Protein AF-0000000075212535 (afdb_homodimer)

Organism: Peptococcus niger (NCBI:txid2741)

Radius of gyration: 30.61 Å; Cα contacts (8 Å, |Δi|>4): 383; chains: 2; bounding box: 59×93×62 Å

Sequence (300 aa):
MQCPKCGKNSRVLDTRTAEKGNAIRRRRICTACGQRFTTFEKIEDMPLVVVKKSGRKELFDRSKVMKGLVKACEKRPISLDRLEALSLEIEKDLKNEGREVDSAQIGQAIMNRLIELDQVAYVRFASVYKDFNDVETFIREIENLPNRHAMQCPKCGKNSRVLDTRTAEKGNAIRRRRICTACGQRFTTFEKIEDMPLVVVKKSGRKELFDRSKVMKGLVKACEKRPISLDRLEALSLEIEKDLKNEGREVDSAQIGQAIMNRLIELDQVAYVRFASVYKDFNDVETFIREIENLPNRHA

pLDDT: mean 88.49, std 11.3, range [38.5, 97.69]

Foldseek 3Di:
DADPVPRADKDFDDWDQPVVRQKIKTWIAGPPPRDIDIDIDGPPPQWAWEQEPVRDIDTDDLVVVLVLLCVLCPPHPDDSVNSVVLSVVLVVVSVVVHRYDYPLVSLVSSLVVCLVVPVSSSLSSCCVNPDPPDPVVSVVVLVPRPPSVD/DADPVPRADKDFDDWDQPPVRQKIKTWIAGPPPRDIDIDIDGPPPQWAWEQEPVRDIDTDDLVVVLVLLCVLQVPHPDDSVNSVVLSVVLVVVSVVVHRYDYPLVSLVSSLVVCLVVPVSSSLSSCCVNPDPPDPVVSVVVLVPRPPSVD

Solvent-accessible surface area (backbone atoms only — not comparable to full-atom values): 17153 Å² total; per-residue (Å²): 99,63,28,90,84,80,61,44,59,40,46,82,75,43,82,40,72,33,91,85,64,61,26,39,33,31,38,30,33,21,76,80,79,60,52,74,48,76,48,72,50,51,66,77,73,70,73,40,34,29,34,39,94,88,64,53,74,42,71,64,55,66,67,60,51,41,51,53,51,52,62,29,39,51,94,45,102,65,54,68,65,59,50,50,53,49,46,52,50,51,50,52,55,52,52,72,73,37,56,66,43,46,51,66,54,52,54,48,52,52,42,60,53,27,53,75,72,36,56,49,30,22,51,51,40,44,51,55,74,43,91,51,86,43,63,63,49,52,46,53,55,53,72,66,41,79,71,69,86,106,99,63,29,89,84,82,60,44,59,38,45,82,77,44,82,41,72,33,92,86,65,60,27,40,32,32,39,30,33,20,75,79,80,61,52,74,48,76,49,72,51,51,66,78,73,70,74,41,34,28,32,38,95,86,63,52,73,43,71,65,54,67,67,60,52,42,50,53,51,52,63,28,41,51,95,43,103,62,55,69,65,57,51,51,52,49,47,51,51,50,51,53,54,51,51,72,72,37,56,66,42,47,51,66,54,52,54,48,53,51,42,61,53,27,51,74,73,37,56,50,30,22,51,52,41,44,51,55,74,43,92,51,87,44,62,63,48,53,47,53,56,53,72,66,41,79,70,70,85,104

Structure (mmCIF, N/CA/C/O backbone):
data_AF-0000000075212535-model_v1
#
loop_
_entity.id
_entity.type
_entity.pdbx_description
1 polymer 'Transcriptional repressor NrdR'
#
loop_
_atom_site.group_PDB
_atom_site.id
_atom_site.type_symbol
_atom_site.label_atom_id
_atom_site.label_alt_id
_atom_site.label_comp_id
_atom_site.label_asym_id
_atom_site.label_entity_id
_atom_site.label_seq_id
_atom_site.pdbx_PDB_ins_code
_atom_site.Cartn_x
_atom_site.Cartn_y
_atom_site.Cartn_z
_atom_site.occupancy
_atom_site.B_iso_or_equiv
_atom_site.auth_seq_id
_atom_site.auth_comp_id
_atom_site.auth_asym_id
_atom_site.auth_atom_id
_atom_site.pdbx_PDB_model_num
ATOM 1 N N . MET A 1 1 ? -22.031 39.031 23.109 1 81.06 1 MET A N 1
ATOM 2 C CA . MET A 1 1 ? -23.047 38.469 22.219 1 81.06 1 MET A CA 1
ATOM 3 C C . MET A 1 1 ? -24.422 39.062 22.531 1 81.06 1 MET A C 1
ATOM 5 O O . MET A 1 1 ? -24.719 39.375 23.688 1 81.06 1 MET A O 1
ATOM 9 N N . GLN A 1 2 ? -25.109 39.188 21.438 1 88.94 2 GLN A N 1
ATOM 10 C CA . GLN A 1 2 ? -26.406 39.812 21.625 1 88.94 2 GLN A CA 1
ATOM 11 C C . GLN A 1 2 ? -27.469 38.781 22 1 88.94 2 GLN A C 1
ATOM 13 O O . GLN A 1 2 ? -27.438 37.656 21.516 1 88.94 2 GLN A O 1
ATOM 18 N N . CYS A 1 3 ? -28.328 39.25 22.891 1 89.44 3 CYS A N 1
ATOM 19 C CA . CYS A 1 3 ? -29.453 38.438 23.328 1 89.44 3 CYS A CA 1
ATOM 20 C C . CYS A 1 3 ? -30.391 38.156 22.156 1 89.44 3 CYS A C 1
ATOM 22 O O . CYS A 1 3 ? -30.844 39.062 21.469 1 89.44 3 CYS A O 1
ATOM 24 N N . PRO A 1 4 ? -30.719 36.875 21.906 1 88.56 4 PRO A N 1
ATOM 25 C CA . PRO A 1 4 ? -31.625 36.562 20.797 1 88.56 4 PRO A CA 1
ATOM 26 C C . PRO A 1 4 ? -33.031 37.094 21.031 1 88.56 4 PRO A C 1
ATOM 28 O O . PRO A 1 4 ? -33.812 37.25 20.078 1 88.56 4 PRO A O 1
ATOM 31 N N . LYS A 1 5 ? -33.312 37.344 22.234 1 89.38 5 LYS A N 1
ATOM 32 C CA . LYS A 1 5 ? -34.688 37.75 22.562 1 89.38 5 LYS A CA 1
ATOM 33 C C . LYS A 1 5 ? -34.844 39.25 22.375 1 89.38 5 LYS A C 1
ATOM 35 O O . LYS A 1 5 ? -35.812 39.719 21.75 1 89.38 5 LYS A O 1
ATOM 40 N N . CYS A 1 6 ? -33.938 40.094 22.953 1 92.06 6 CYS A N 1
ATOM 41 C CA . CYS A 1 6 ? -34.188 41.531 22.953 1 92.06 6 CYS A CA 1
ATOM 42 C C . CYS A 1 6 ? -33.062 42.281 22.234 1 92.06 6 CYS A C 1
ATOM 44 O O . CYS A 1 6 ? -33.125 43.5 22.094 1 92.06 6 CYS A O 1
ATOM 46 N N . GLY A 1 7 ? -31.969 41.594 21.891 1 91.44 7 GLY A N 1
ATOM 47 C CA . GLY A 1 7 ? -30.906 42.156 21.078 1 91.44 7 GLY A CA 1
ATOM 48 C C . GLY A 1 7 ? -29.891 42.938 21.891 1 91.44 7 GLY A C 1
ATOM 49 O O . GLY A 1 7 ? -28.969 43.531 21.344 1 91.44 7 GLY A O 1
ATOM 50 N N . LYS A 1 8 ? -30.047 43 23.172 1 91.38 8 LYS A N 1
ATOM 51 C CA . LYS A 1 8 ? -29.125 43.719 24.031 1 91.38 8 LYS A CA 1
ATOM 52 C C . LYS A 1 8 ? -27.922 42.844 24.422 1 91.38 8 LYS A C 1
ATOM 54 O O . LYS A 1 8 ? -27.844 41.688 24 1 91.38 8 LYS A O 1
ATOM 59 N N . ASN A 1 9 ? -27.016 43.375 25.219 1 92.38 9 ASN A N 1
ATOM 60 C CA . ASN A 1 9 ? -25.766 42.719 25.531 1 92.38 9 ASN A CA 1
ATOM 61 C C . ASN A 1 9 ? -25.969 41.594 26.547 1 92.38 9 ASN A C 1
ATOM 63 O O . ASN A 1 9 ? -26.891 41.625 27.359 1 92.38 9 ASN A O 1
ATOM 67 N N . SER A 1 10 ? -25.156 40.5 26.438 1 92.94 10 SER A N 1
ATOM 68 C CA . SER A 1 10 ? -25.172 39.375 27.375 1 92.94 10 SER A CA 1
ATOM 69 C C . SER A 1 10 ? -23.828 39.219 28.062 1 92.94 10 SER A C 1
ATOM 71 O O . SER A 1 10 ? -22.812 39.781 27.625 1 92.94 10 SER A O 1
ATOM 73 N N . ARG A 1 11 ? -23.844 38.625 29.297 1 93.38 11 ARG A N 1
ATOM 74 C CA . ARG A 1 11 ? -22.609 38.25 29.984 1 93.38 11 ARG A CA 1
ATOM 75 C C . ARG A 1 11 ? -22.484 36.75 30.172 1 93.38 11 ARG A C 1
ATOM 77 O O . ARG A 1 11 ? -23.5 36.031 30.203 1 93.38 11 ARG A O 1
ATOM 84 N N . VAL A 1 12 ? -21.234 36.156 30.281 1 92.81 12 VAL A N 1
ATOM 85 C CA . VAL A 1 12 ? -20.969 34.75 30.422 1 92.81 12 VAL A CA 1
ATOM 86 C C . VAL A 1 12 ? -21.188 34.312 31.859 1 92.81 12 VAL A C 1
ATOM 88 O O . VAL A 1 12 ? -20.672 34.938 32.781 1 92.81 12 VAL A O 1
ATOM 91 N N . LEU A 1 13 ? -22.047 33.25 32.031 1 91.06 13 LEU A N 1
ATOM 92 C CA . LEU A 1 13 ? -22.297 32.688 33.344 1 91.06 13 LEU A CA 1
ATOM 93 C C . LEU A 1 13 ? -21.344 31.531 33.625 1 91.06 13 LEU A C 1
ATOM 95 O O . LEU A 1 13 ? -20.859 31.375 34.75 1 91.06 13 LEU A O 1
ATOM 99 N N . ASP A 1 14 ? -21.172 30.656 32.625 1 86.75 14 ASP A N 1
ATOM 100 C CA . ASP A 1 14 ? -20.391 29.438 32.75 1 86.75 14 ASP A CA 1
ATOM 101 C C . ASP A 1 14 ? -19.719 29.078 31.438 1 86.75 14 ASP A C 1
ATOM 103 O O . ASP A 1 14 ? -20.297 29.281 30.359 1 86.75 14 ASP A O 1
ATOM 107 N N . THR A 1 15 ? -18.469 28.734 31.531 1 85.12 15 THR A N 1
ATOM 108 C CA . THR A 1 15 ? -17.734 28.219 30.375 1 85.12 15 THR A CA 1
ATOM 109 C C . THR A 1 15 ? -17.359 26.75 30.594 1 85.12 15 THR A C 1
ATOM 111 O O . THR A 1 15 ? -16.781 26.391 31.609 1 85.12 15 THR A O 1
ATOM 114 N N . ARG A 1 16 ? -17.922 25.938 29.562 1 77.81 16 ARG A N 1
ATOM 115 C CA . ARG A 1 16 ? -17.5 24.531 29.578 1 77.81 16 ARG A CA 1
ATOM 116 C C . ARG A 1 16 ? -17 24.094 28.219 1 77.81 16 ARG A C 1
ATOM 118 O O . ARG A 1 16 ? -17.453 24.594 27.188 1 77.81 16 ARG A O 1
ATOM 125 N N . THR A 1 17 ? -16 23.312 28.312 1 72 17 THR A N 1
ATOM 126 C CA . THR A 1 17 ? -15.523 22.703 27.062 1 72 17 THR A CA 1
ATOM 127 C C . THR A 1 17 ? -16.484 21.625 26.594 1 72 17 THR A C 1
ATOM 129 O O . THR A 1 17 ? -16.906 20.766 27.375 1 72 17 THR A O 1
ATOM 132 N N . ALA A 1 18 ? -17.078 21.891 25.562 1 62.84 18 ALA A N 1
ATOM 133 C CA . ALA A 1 18 ? -18.031 20.906 25.062 1 62.84 18 ALA A CA 1
ATOM 134 C C . ALA A 1 18 ? -17.344 19.562 24.797 1 62.84 18 ALA A C 1
ATOM 136 O O . ALA A 1 18 ? -16.125 19.516 24.672 1 62.84 18 ALA A O 1
ATOM 137 N N . GLU A 1 19 ? -18.156 18.406 24.734 1 55.84 19 GLU A N 1
ATOM 138 C CA . GLU A 1 19 ? -17.719 17.016 24.719 1 55.84 19 GLU A CA 1
ATOM 139 C C . GLU A 1 19 ? -16.422 16.859 23.922 1 55.84 19 GLU A C 1
ATOM 141 O O . GLU A 1 19 ? -15.547 16.078 24.312 1 55.84 19 GLU A O 1
ATOM 146 N N . LYS A 1 20 ? -16.359 17.062 22.75 1 56.06 20 LYS A N 1
ATOM 147 C CA . LYS A 1 20 ? -15.211 16.531 22.047 1 56.06 20 LYS A CA 1
ATOM 148 C C . LYS A 1 20 ? -14.078 17.547 21.984 1 56.06 20 LYS A C 1
ATOM 150 O O . LYS A 1 20 ? -13.172 17.438 21.156 1 56.06 20 LYS A O 1
ATOM 155 N N . GLY A 1 21 ? -14.195 18.422 22.719 1 57.78 21 GLY A N 1
ATOM 156 C CA . GLY A 1 21 ? -13.078 19.328 22.969 1 57.78 21 GLY A CA 1
ATOM 157 C C . GLY A 1 21 ? -12.969 20.422 21.938 1 57.78 21 GLY A C 1
ATOM 158 O O . GLY A 1 21 ? -12.125 21.328 22.047 1 57.78 21 GLY A O 1
ATOM 159 N N . ASN A 1 22 ? -13.695 20.375 20.984 1 60.88 22 ASN A N 1
ATOM 160 C CA . ASN A 1 22 ? -13.438 21.359 19.938 1 60.88 22 ASN A CA 1
ATOM 161 C C . ASN A 1 22 ? -14.438 22.516 20 1 60.88 22 ASN A C 1
ATOM 163 O O . ASN A 1 22 ? -14.516 23.328 19.078 1 60.88 22 ASN A O 1
ATOM 167 N N . ALA A 1 23 ? -15.211 22.406 21 1 68.25 23 ALA A N 1
ATOM 168 C CA . ALA A 1 23 ? -16.156 23.516 21.094 1 68.25 23 ALA A CA 1
ATOM 169 C C . ALA A 1 23 ? -16.297 23.984 22.531 1 68.25 23 ALA A C 1
ATOM 171 O O . ALA A 1 23 ? -16.141 23.203 23.469 1 68.25 23 ALA A O 1
ATOM 172 N N . ILE A 1 24 ? -16.203 25.219 22.672 1 76.75 24 ILE A N 1
ATOM 173 C CA . ILE A 1 24 ? -16.438 25.844 23.984 1 76.75 24 ILE A CA 1
ATOM 174 C C . ILE A 1 24 ? -17.906 26.25 24.094 1 76.75 24 ILE A C 1
ATOM 176 O O . ILE A 1 24 ? -18.438 26.969 23.234 1 76.75 24 ILE A O 1
ATOM 180 N N . ARG A 1 25 ? -18.562 25.578 25.031 1 77.69 25 ARG A N 1
ATOM 181 C CA . ARG A 1 25 ? -19.938 25.938 25.344 1 77.69 25 ARG A CA 1
ATOM 182 C C . ARG A 1 25 ? -19.984 27.031 26.406 1 77.69 25 ARG A C 1
ATOM 184 O O . ARG A 1 25 ? -19.328 26.938 27.438 1 77.69 25 ARG A O 1
ATOM 191 N N . ARG A 1 26 ? -20.625 28.125 26.109 1 82.56 26 ARG A N 1
ATOM 192 C CA . ARG A 1 26 ? -20.797 29.188 27.094 1 82.56 26 ARG A CA 1
ATOM 193 C C . ARG A 1 26 ? -22.266 29.422 27.406 1 82.56 26 ARG A C 1
ATOM 195 O O . ARG A 1 26 ? -23.078 29.578 26.5 1 82.56 26 ARG A O 1
ATOM 202 N N . ARG A 1 27 ? -22.641 29.266 28.672 1 87.31 27 ARG A N 1
ATOM 203 C CA . ARG A 1 27 ? -23.953 29.703 29.109 1 87.31 27 ARG A CA 1
ATOM 204 C C . ARG A 1 27 ? -23.969 31.203 29.391 1 87.31 27 ARG A C 1
ATOM 206 O O . ARG A 1 27 ? -23.078 31.734 30.031 1 87.31 27 ARG A O 1
ATOM 213 N N . ARG A 1 28 ? -24.859 31.859 28.734 1 91.62 28 ARG A N 1
ATOM 214 C CA . ARG A 1 28 ? -24.922 33.312 28.828 1 91.62 28 ARG A CA 1
ATOM 215 C C . ARG A 1 28 ? -26.25 33.75 29.438 1 91.62 28 ARG A C 1
ATOM 217 O O . ARG A 1 28 ? -27.219 33 29.438 1 91.62 28 ARG A O 1
ATOM 224 N N . ILE A 1 29 ? -26.188 35.031 30.094 1 93.44 29 ILE A N 1
ATOM 225 C CA . ILE A 1 29 ? -27.391 35.688 30.594 1 93.44 29 ILE A CA 1
ATOM 226 C C . ILE A 1 29 ? -27.453 37.125 30.094 1 93.44 29 ILE A C 1
ATOM 228 O O . ILE A 1 29 ? -26.438 37.844 30.109 1 93.44 29 ILE A O 1
ATOM 232 N N . CYS A 1 30 ? -28.625 37.469 29.547 1 92.88 30 CYS A N 1
ATOM 233 C CA . CYS A 1 30 ? -28.828 38.844 29.109 1 92.88 30 CYS A CA 1
ATOM 234 C C . CYS A 1 30 ? -28.875 39.781 30.297 1 92.88 30 CYS A C 1
ATOM 236 O O . CYS A 1 30 ? -29.594 39.531 31.281 1 92.88 30 CYS A O 1
ATOM 238 N N . THR A 1 31 ? -28.203 40.812 30.188 1 92.38 31 THR A N 1
ATOM 239 C CA . THR A 1 31 ? -28.156 41.781 31.281 1 92.38 31 THR A CA 1
ATOM 240 C C . THR A 1 31 ? -29.422 42.625 31.312 1 92.38 31 THR A C 1
ATOM 242 O O . THR A 1 31 ? -29.734 43.25 32.344 1 92.38 31 THR A O 1
ATOM 245 N N . ALA A 1 32 ? -30.156 42.625 30.188 1 91.75 32 ALA A N 1
ATOM 246 C CA . ALA A 1 32 ? -31.344 43.469 30.094 1 91.75 32 ALA A CA 1
ATOM 247 C C . ALA A 1 32 ? -32.594 42.688 30.453 1 91.75 32 ALA A C 1
ATOM 249 O O . ALA A 1 32 ? -33.406 43.125 31.281 1 91.75 32 ALA A O 1
ATOM 250 N N . CYS A 1 33 ? -32.812 41.5 29.875 1 92.88 33 CYS A N 1
ATOM 251 C CA . CYS A 1 33 ? -34.094 40.812 30.031 1 92.88 33 CYS A CA 1
ATOM 252 C C . CYS A 1 33 ? -33.906 39.562 30.875 1 92.88 33 CYS A C 1
ATOM 254 O O . CYS A 1 33 ? -34.906 38.906 31.188 1 92.88 33 CYS A O 1
ATOM 256 N N . GLY A 1 34 ? -32.719 39.188 31.234 1 92.69 34 GLY A N 1
ATOM 257 C CA . GLY A 1 34 ? -32.469 38.031 32.125 1 92.69 34 GLY A CA 1
ATOM 258 C C . GLY A 1 34 ? -32.562 36.719 31.391 1 92.69 34 GLY A C 1
ATOM 259 O O . GLY A 1 34 ? -32.5 35.656 32.031 1 92.69 34 GLY A O 1
ATOM 260 N N . GLN A 1 35 ? -32.812 36.75 30.109 1 92.06 35 GLN A N 1
ATOM 261 C CA . GLN A 1 35 ? -32.875 35.5 29.344 1 92.06 35 GLN A CA 1
ATOM 262 C C . GLN A 1 35 ? -31.562 34.75 29.375 1 92.06 35 GLN A C 1
ATOM 264 O O . GLN A 1 35 ? -30.5 35.375 29.172 1 92.06 35 GLN A O 1
ATOM 269 N N . ARG A 1 36 ? -31.672 33.344 29.656 1 92.38 36 ARG A N 1
ATOM 270 C CA . ARG A 1 36 ? -30.484 32.5 29.609 1 92.38 36 ARG A CA 1
ATOM 271 C C . ARG A 1 36 ? -30.406 31.75 28.281 1 92.38 36 ARG A C 1
ATOM 273 O O . ARG A 1 36 ? -31.438 31.328 27.734 1 92.38 36 ARG A O 1
ATOM 280 N N . PHE A 1 37 ? -29.266 31.812 27.609 1 89.69 37 PHE A N 1
ATOM 281 C CA . PHE A 1 37 ? -29.047 31.078 26.375 1 89.69 37 PHE A CA 1
ATOM 282 C C . PHE A 1 37 ? -27.625 30.531 26.297 1 89.69 37 PHE A C 1
ATOM 284 O O . PHE A 1 37 ? -26.766 30.922 27.094 1 89.69 37 PHE A O 1
ATOM 291 N N . THR A 1 38 ? -27.453 29.469 25.406 1 84.81 38 THR A N 1
ATOM 292 C CA . THR A 1 38 ? -26.156 28.812 25.266 1 84.81 38 THR A CA 1
ATOM 293 C C . THR A 1 38 ? -25.547 29.141 23.906 1 84.81 38 THR A C 1
ATOM 295 O O . THR A 1 38 ? -26.25 29.219 22.906 1 84.81 38 THR A O 1
ATOM 298 N N . THR A 1 39 ? -24.375 29.688 23.875 1 81.69 39 THR A N 1
ATOM 299 C CA . THR A 1 39 ? -23.625 29.859 22.641 1 81.69 39 THR A CA 1
ATOM 300 C C . THR A 1 39 ? -22.516 28.812 22.547 1 81.69 39 THR A C 1
ATOM 302 O O . THR A 1 39 ? -22.062 28.281 23.562 1 81.69 39 THR A O 1
ATOM 305 N N . PHE A 1 40 ? -22.203 28.375 21.328 1 76.56 40 PHE A N 1
ATOM 306 C CA . PHE A 1 40 ? -21.094 27.469 21.062 1 76.56 40 PHE A CA 1
ATOM 307 C C . PHE A 1 40 ? -20.016 28.156 20.25 1 76.56 40 PHE A C 1
ATOM 309 O O . PHE A 1 40 ? -20.297 28.844 19.281 1 76.56 40 PHE A O 1
ATOM 316 N N . GLU A 1 41 ? -18.953 28.391 20.844 1 69.94 41 GLU A N 1
ATOM 317 C CA . GLU A 1 41 ? -17.781 28.797 20.094 1 69.94 41 GLU A CA 1
ATOM 318 C C . GLU A 1 41 ? -17.031 27.594 19.547 1 69.94 41 GLU A C 1
ATOM 320 O O . GLU A 1 41 ? -16.562 26.734 20.312 1 69.94 41 GLU A O 1
ATOM 325 N N . LYS A 1 42 ? -17.312 27.391 18.297 1 62 42 LYS A N 1
ATOM 326 C CA . LYS A 1 42 ? -16.578 26.297 17.641 1 62 42 LYS A CA 1
ATOM 327 C C . LYS A 1 42 ? -15.453 26.828 16.766 1 62 42 LYS A C 1
ATOM 329 O O . LYS A 1 42 ? -15.531 27.953 16.266 1 62 42 LYS A O 1
ATOM 334 N N . ILE A 1 43 ? -14.398 26.453 17.031 1 55.28 43 ILE A N 1
ATOM 335 C CA . ILE A 1 43 ? -13.336 26.797 16.094 1 55.28 43 ILE A CA 1
ATOM 336 C C . ILE A 1 43 ? -13.789 26.5 14.664 1 55.28 43 ILE A C 1
ATOM 338 O O . ILE A 1 43 ? -14.297 25.422 14.375 1 55.28 43 ILE A O 1
ATOM 342 N N . GLU A 1 44 ? -14.336 27.625 14.062 1 55.47 44 GLU A N 1
ATOM 343 C CA . GLU A 1 44 ? -14.625 27.438 12.648 1 55.47 44 GLU A CA 1
ATOM 344 C C . GLU A 1 44 ? -13.609 26.5 12.008 1 55.47 44 GLU A C 1
ATOM 346 O O . GLU A 1 44 ? -12.414 26.781 11.992 1 55.47 44 GLU A O 1
ATOM 351 N N . ASP A 1 45 ? -13.766 25.328 12.258 1 61.97 45 ASP A N 1
ATOM 352 C CA . ASP A 1 45 ? -12.859 24.438 11.539 1 61.97 45 ASP A CA 1
ATOM 353 C C . ASP A 1 45 ? -13.102 24.516 10.031 1 61.97 45 ASP A C 1
ATOM 355 O O . ASP A 1 45 ? -14.07 23.953 9.523 1 61.97 45 ASP A O 1
ATOM 359 N N . MET A 1 46 ? -12.766 25.781 9.453 1 70.19 46 MET A N 1
ATOM 360 C CA . MET A 1 46 ? -12.914 25.859 8 1 70.19 46 MET A CA 1
ATOM 361 C C . MET A 1 46 ? -12.266 24.656 7.332 1 70.19 46 MET A C 1
ATOM 363 O O . MET A 1 46 ? -11.172 24.234 7.715 1 70.19 46 MET A O 1
ATOM 367 N N . PRO A 1 47 ? -13.008 24.188 6.402 1 83.94 47 PRO A N 1
ATOM 368 C CA . PRO A 1 47 ? -12.469 23 5.73 1 83.94 47 PRO A CA 1
ATOM 369 C C . PRO A 1 47 ? -11.219 23.312 4.898 1 83.94 47 PRO A C 1
ATOM 371 O O . PRO A 1 47 ? -11.094 24.406 4.355 1 83.94 47 PRO A O 1
ATOM 374 N N . LEU A 1 48 ? -10.266 22.656 4.977 1 92.12 48 LEU A N 1
ATOM 375 C CA . LEU A 1 48 ? -9.055 22.734 4.16 1 92.12 48 LEU A CA 1
ATOM 376 C C . LEU A 1 48 ? -9.312 22.203 2.756 1 92.12 48 LEU A C 1
ATOM 378 O O . LEU A 1 48 ? -9.906 21.141 2.588 1 92.12 48 LEU A O 1
ATOM 382 N N . VAL A 1 49 ? -8.992 23.031 1.764 1 95.81 49 VAL A N 1
ATOM 383 C CA . VAL A 1 49 ? -9.188 22.641 0.372 1 95.81 49 VAL A CA 1
ATOM 384 C C . VAL A 1 49 ? -7.859 22.203 -0.24 1 95.81 49 VAL A C 1
ATOM 386 O O . VAL A 1 49 ? -6.836 22.875 -0.043 1 95.81 49 VAL A O 1
ATOM 389 N N . VAL A 1 50 ? -7.848 21.078 -0.975 1 96.56 50 VAL A N 1
ATOM 390 C CA . VAL A 1 50 ? -6.652 20.547 -1.616 1 96.56 50 VAL A CA 1
ATOM 391 C C . VAL A 1 50 ? -6.688 20.844 -3.111 1 96.56 50 VAL A C 1
ATOM 393 O O . VAL A 1 50 ? -7.691 20.594 -3.779 1 96.56 50 VAL A O 1
ATOM 396 N N . VAL A 1 51 ? -5.637 21.406 -3.613 1 96 51 VAL A N 1
ATOM 397 C CA . VAL A 1 51 ? -5.492 21.656 -5.043 1 96 51 VAL A CA 1
ATOM 398 C C . VAL A 1 51 ? -4.613 20.578 -5.672 1 96 51 VAL A C 1
ATOM 400 O O . VAL A 1 51 ? -3.432 20.469 -5.332 1 96 51 VAL A O 1
ATOM 403 N N . LYS A 1 52 ? -5.145 19.859 -6.609 1 92.31 52 LYS A N 1
ATOM 404 C CA . LYS A 1 52 ? -4.422 18.766 -7.262 1 92.31 52 LYS A CA 1
ATOM 405 C C . LYS A 1 52 ? -3.477 19.312 -8.336 1 92.31 52 LYS A C 1
ATOM 407 O O . LYS A 1 52 ? -3.562 20.469 -8.719 1 92.31 52 LYS A O 1
ATOM 412 N N . LYS A 1 53 ? -2.615 18.406 -8.812 1 87.31 53 LYS A N 1
ATOM 413 C CA . LYS A 1 53 ? -1.685 18.781 -9.867 1 87.31 53 LYS A CA 1
ATOM 414 C C . LYS A 1 53 ? -2.432 19.203 -11.133 1 87.31 53 LYS A C 1
ATOM 416 O O . LYS A 1 53 ? -1.969 20.078 -11.859 1 87.31 53 LYS A O 1
ATOM 421 N N . SER A 1 54 ? -3.592 18.656 -11.289 1 89.5 54 SER A N 1
ATOM 422 C CA . SER A 1 54 ? -4.414 18.984 -12.445 1 89.5 54 SER A CA 1
ATOM 423 C C . SER A 1 54 ? -5.102 20.344 -12.273 1 89.5 54 SER A C 1
ATOM 425 O O . SER A 1 54 ? -5.656 20.891 -13.234 1 89.5 54 SER A O 1
ATOM 427 N N . GLY A 1 55 ? -5.125 20.844 -11.039 1 88.94 55 GLY A N 1
ATOM 428 C CA . GLY A 1 55 ? -5.801 22.094 -10.75 1 88.94 55 GLY A CA 1
ATOM 429 C C . GLY A 1 55 ? -7.16 21.906 -10.102 1 88.94 55 GLY A C 1
ATOM 430 O O . GLY A 1 55 ? -7.75 22.859 -9.594 1 88.94 55 GLY A O 1
ATOM 431 N N . ARG A 1 56 ? -7.574 20.672 -10.117 1 93 56 ARG A N 1
ATOM 432 C CA . ARG A 1 56 ? -8.852 20.359 -9.484 1 93 56 ARG A CA 1
ATOM 433 C C . ARG A 1 56 ? -8.766 20.516 -7.973 1 93 56 ARG A C 1
ATOM 435 O O . ARG A 1 56 ? -7.754 20.156 -7.363 1 93 56 ARG A O 1
ATOM 442 N N . LYS A 1 57 ? -9.93 21.016 -7.402 1 95 57 LYS A N 1
ATOM 443 C CA . LYS A 1 57 ? -9.969 21.25 -5.961 1 95 57 LYS A CA 1
ATOM 444 C C . LYS A 1 57 ? -10.875 20.234 -5.266 1 95 57 LYS A C 1
ATOM 446 O O . LYS A 1 57 ? -11.906 19.844 -5.809 1 95 57 LYS A O 1
ATOM 451 N N . GLU A 1 58 ? -10.43 19.797 -4.121 1 95.12 58 GLU A N 1
ATOM 452 C CA . GLU A 1 58 ? -11.234 18.891 -3.307 1 95.12 58 GLU A CA 1
ATOM 453 C C . GLU A 1 58 ? -11.023 19.156 -1.817 1 95.12 58 GLU A C 1
ATOM 455 O O . GLU A 1 58 ? -10.047 19.797 -1.427 1 95.12 58 GLU A O 1
ATOM 460 N N . LEU A 1 59 ? -11.992 18.703 -1.09 1 93.62 59 LEU A N 1
ATOM 461 C CA . LEU A 1 59 ? -11.867 18.859 0.355 1 93.62 59 LEU A CA 1
ATOM 462 C C . LEU A 1 59 ? -10.805 17.922 0.913 1 93.62 59 LEU A C 1
ATOM 464 O O . LEU A 1 59 ? -10.68 16.781 0.456 1 93.62 59 LEU A O 1
ATOM 468 N N . PHE A 1 60 ? -10.117 18.453 1.843 1 95.44 60 PHE A N 1
ATOM 469 C CA . PHE A 1 60 ? -9.148 17.609 2.541 1 95.44 60 PHE A CA 1
ATOM 470 C C . PHE A 1 60 ? -9.836 16.453 3.236 1 95.44 60 PHE A C 1
ATOM 472 O O . PHE A 1 60 ? -10.875 16.625 3.877 1 95.44 60 PHE A O 1
ATOM 479 N N . ASP A 1 61 ? -9.281 15.297 3.047 1 93.38 61 ASP A N 1
ATOM 480 C CA . ASP A 1 61 ? -9.766 14.062 3.648 1 93.38 61 ASP A CA 1
ATOM 481 C C . ASP A 1 61 ? -8.68 13.383 4.473 1 93.38 61 ASP A C 1
ATOM 483 O O . ASP A 1 61 ? -7.758 12.773 3.912 1 93.38 61 ASP A O 1
ATOM 487 N N . ARG A 1 62 ? -8.781 13.352 5.715 1 93.25 62 ARG A N 1
ATOM 488 C CA . ARG A 1 62 ? -7.758 12.805 6.598 1 93.25 62 ARG A CA 1
ATOM 489 C C . ARG A 1 62 ? -7.617 11.297 6.398 1 93.25 62 ARG A C 1
ATOM 491 O O . ARG A 1 62 ? -6.539 10.734 6.602 1 93.25 62 ARG A O 1
ATOM 498 N N . SER A 1 63 ? -8.711 10.656 6.016 1 93.88 63 SER A N 1
ATOM 499 C CA . SER A 1 63 ? -8.672 9.211 5.785 1 93.88 63 SER A CA 1
ATOM 500 C C . SER A 1 63 ? -7.668 8.852 4.695 1 93.88 63 SER A C 1
ATOM 502 O O . SER A 1 63 ? -7.066 7.781 4.73 1 93.88 63 SER A O 1
ATOM 504 N N . LYS A 1 64 ? -7.488 9.75 3.717 1 94.81 64 LYS A N 1
ATOM 505 C CA . LYS A 1 64 ? -6.5 9.531 2.666 1 94.81 64 LYS A CA 1
ATOM 506 C C . LYS A 1 64 ? -5.082 9.562 3.229 1 94.81 64 LYS A C 1
ATOM 508 O O . LYS A 1 64 ? -4.23 8.766 2.832 1 94.81 64 LYS A O 1
ATOM 513 N N . VAL A 1 65 ? -4.891 10.492 4.16 1 96.44 65 VAL A N 1
ATOM 514 C CA . VAL A 1 65 ? -3.602 10.586 4.836 1 96.44 65 VAL A CA 1
ATOM 515 C C . VAL A 1 65 ? -3.355 9.312 5.648 1 96.44 65 VAL A C 1
ATOM 517 O O . VAL A 1 65 ? -2.277 8.719 5.57 1 96.44 65 VAL A O 1
ATOM 520 N N . MET A 1 66 ? -4.367 8.867 6.301 1 95.44 66 MET A N 1
ATOM 521 C CA . MET A 1 66 ? -4.277 7.668 7.125 1 95.44 66 MET A CA 1
ATOM 522 C C . MET A 1 66 ? -3.959 6.441 6.273 1 95.44 66 MET A C 1
ATOM 524 O O . MET A 1 66 ? -3.123 5.621 6.648 1 95.44 66 MET A O 1
ATOM 528 N N . LYS A 1 67 ? -4.617 6.352 5.199 1 94.94 67 LYS A N 1
ATOM 529 C CA . LYS A 1 67 ? -4.375 5.23 4.293 1 94.94 67 LYS A CA 1
ATOM 530 C C . LYS A 1 67 ? -2.92 5.191 3.842 1 94.94 67 LYS A C 1
ATOM 532 O O . LYS A 1 67 ? -2.299 4.125 3.826 1 94.94 67 LYS A O 1
ATOM 537 N N . GLY A 1 68 ? -2.418 6.336 3.482 1 95.81 68 GLY A N 1
ATOM 538 C CA . GLY A 1 68 ? -1.023 6.426 3.08 1 95.81 68 GLY A CA 1
ATOM 539 C C . GLY A 1 68 ? -0.059 6.031 4.184 1 95.81 68 GLY A C 1
ATOM 540 O O . GLY A 1 68 ? 0.91 5.309 3.939 1 95.81 68 GLY A O 1
ATOM 541 N N . LEU A 1 69 ? -0.369 6.469 5.375 1 97.69 69 LEU A N 1
ATOM 542 C 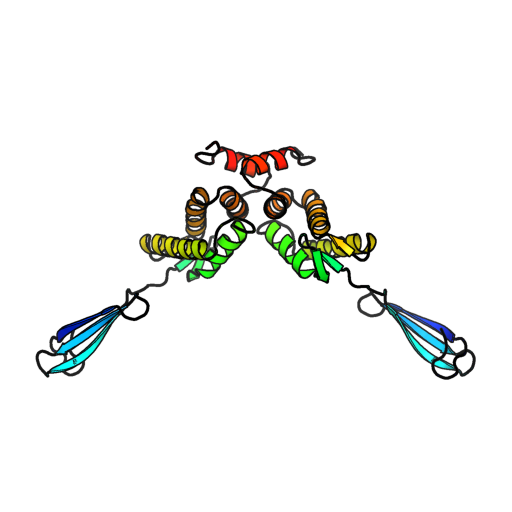CA . LEU A 1 69 ? 0.478 6.172 6.527 1 97.69 69 LEU A CA 1
ATOM 543 C C . LEU A 1 69 ? 0.448 4.684 6.852 1 97.69 69 LEU A C 1
ATOM 545 O O . LEU A 1 69 ? 1.494 4.07 7.078 1 97.69 69 LEU A O 1
ATOM 549 N N . VAL A 1 70 ? -0.73 4.156 6.828 1 96.31 70 VAL A N 1
ATOM 550 C CA . VAL A 1 70 ? -0.898 2.746 7.172 1 96.31 70 VAL A CA 1
ATOM 551 C C . VAL A 1 70 ? -0.172 1.873 6.152 1 96.31 70 VAL A C 1
ATOM 553 O O . VAL A 1 70 ? 0.532 0.931 6.52 1 96.31 70 VAL A O 1
ATOM 556 N N . LYS A 1 71 ? -0.288 2.223 4.902 1 95.06 71 LYS A N 1
ATOM 557 C CA . LYS A 1 71 ? 0.376 1.463 3.85 1 95.06 71 LYS A CA 1
ATOM 558 C C . LYS A 1 71 ? 1.893 1.516 4.004 1 95.06 71 LYS A C 1
ATOM 560 O O .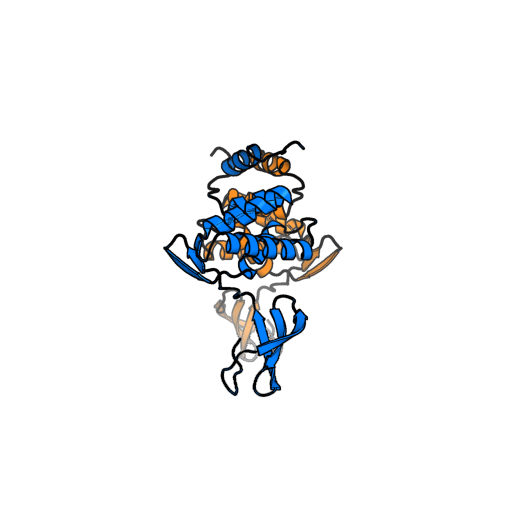 LYS A 1 71 ? 2.568 0.489 3.908 1 95.06 71 LYS A O 1
ATOM 565 N N . ALA A 1 72 ? 2.377 2.627 4.285 1 96.62 72 ALA A N 1
ATOM 566 C CA . ALA A 1 72 ? 3.818 2.834 4.391 1 96.62 72 ALA A CA 1
ATOM 567 C C . ALA A 1 72 ? 4.387 2.119 5.613 1 96.62 72 ALA A C 1
ATOM 569 O O . ALA A 1 72 ? 5.551 1.721 5.621 1 96.62 72 ALA A O 1
ATOM 570 N N . CYS A 1 73 ? 3.541 1.952 6.641 1 97.06 73 CYS A N 1
ATOM 571 C CA . CYS A 1 73 ? 4.027 1.403 7.902 1 97.06 73 CYS A CA 1
ATOM 572 C C . CYS A 1 73 ? 3.604 -0.051 8.062 1 97.06 73 CYS A C 1
ATOM 574 O O . CYS A 1 73 ? 3.609 -0.583 9.172 1 97.06 73 CYS A O 1
ATOM 576 N N . GLU A 1 74 ? 3.213 -0.651 6.969 1 94.06 74 GLU A N 1
ATOM 577 C CA . GLU A 1 74 ? 2.82 -2.057 7.012 1 94.06 74 GLU A CA 1
ATOM 578 C C . GLU A 1 74 ? 3.951 -2.928 7.555 1 94.06 74 GLU A C 1
ATOM 580 O O . GLU A 1 74 ? 5.082 -2.855 7.074 1 94.06 74 GLU A O 1
ATOM 585 N N . LYS A 1 75 ? 3.623 -3.756 8.594 1 91.62 75 LYS A N 1
ATOM 586 C CA . LYS A 1 75 ? 4.523 -4.703 9.242 1 91.62 75 LYS A CA 1
ATOM 587 C C . LYS A 1 75 ? 5.656 -3.979 9.969 1 91.62 75 LYS A C 1
ATOM 589 O O . LYS A 1 75 ? 6.742 -4.535 10.148 1 91.62 75 LYS A O 1
ATOM 594 N N . ARG A 1 76 ? 5.484 -2.662 10.234 1 95.5 76 ARG A N 1
ATOM 595 C CA . ARG A 1 76 ? 6.391 -1.903 11.086 1 95.5 76 ARG A CA 1
ATOM 596 C C . ARG A 1 76 ? 5.859 -1.821 12.516 1 95.5 76 ARG A C 1
ATOM 598 O O . ARG A 1 76 ? 4.652 -1.952 12.742 1 95.5 76 ARG A O 1
ATOM 605 N N . PRO A 1 77 ? 6.816 -1.753 13.445 1 94.44 77 PRO A N 1
ATOM 606 C CA . PRO A 1 77 ? 6.375 -1.68 14.844 1 94.44 77 PRO A CA 1
ATOM 607 C C . PRO A 1 77 ? 5.836 -0.302 15.219 1 94.44 77 PRO A C 1
ATOM 609 O O . PRO A 1 77 ? 6.375 0.352 16.125 1 94.44 77 PRO A O 1
ATOM 612 N N . ILE A 1 78 ? 4.824 0.181 14.562 1 95.38 78 ILE A N 1
ATOM 613 C CA . ILE A 1 78 ? 4.176 1.459 14.828 1 95.38 78 ILE A CA 1
ATOM 614 C C . ILE A 1 78 ? 2.684 1.238 15.078 1 95.38 78 ILE A C 1
ATOM 616 O O . ILE A 1 78 ? 2.004 0.599 14.273 1 95.38 78 ILE A O 1
ATOM 620 N N . SER A 1 79 ? 2.17 1.693 16.109 1 94.5 79 SER A N 1
ATOM 621 C CA . SER A 1 79 ? 0.777 1.465 16.484 1 94.5 79 SER A CA 1
ATOM 622 C C . SER A 1 79 ? -0.166 2.314 15.641 1 94.5 79 SER A C 1
ATOM 624 O O . SER A 1 79 ? 0.211 3.391 15.172 1 94.5 79 SER A O 1
ATOM 626 N N . LEU A 1 80 ? -1.341 1.854 15.5 1 92.12 80 LEU A N 1
ATOM 627 C CA . LEU A 1 80 ? -2.359 2.604 14.766 1 92.12 80 LEU A CA 1
ATOM 628 C C . LEU A 1 80 ? -2.662 3.926 15.469 1 92.12 80 LEU A C 1
ATOM 630 O O . LEU A 1 80 ? -2.93 4.934 14.805 1 92.12 80 LEU A O 1
ATOM 634 N N . ASP A 1 81 ? -2.584 3.873 16.75 1 90.31 81 ASP A N 1
ATOM 635 C CA . ASP A 1 81 ? -2.834 5.082 17.531 1 90.31 81 ASP A CA 1
ATOM 636 C C . ASP A 1 81 ? -1.798 6.16 17.219 1 90.31 81 ASP A C 1
ATOM 638 O O . ASP A 1 81 ? -2.135 7.34 17.125 1 90.31 81 ASP A O 1
ATOM 642 N N . ARG A 1 82 ? -0.632 5.707 17.094 1 94.31 82 ARG A N 1
ATOM 643 C CA . ARG A 1 82 ? 0.433 6.648 16.766 1 94.31 82 ARG A CA 1
ATOM 644 C C . ARG A 1 82 ? 0.228 7.242 15.367 1 94.31 82 ARG A C 1
ATOM 646 O O . ARG A 1 82 ? 0.453 8.438 15.164 1 94.31 82 ARG A O 1
ATOM 653 N N . LEU A 1 83 ? -0.208 6.434 14.445 1 96.62 83 LEU A N 1
ATOM 654 C CA . LEU A 1 83 ? -0.469 6.902 13.086 1 96.62 83 LEU A CA 1
ATOM 655 C C . LEU A 1 83 ? -1.651 7.863 13.062 1 96.62 83 LEU A C 1
ATOM 657 O O . LEU A 1 83 ? -1.645 8.844 12.312 1 96.62 83 LEU A O 1
ATOM 661 N N . GLU A 1 84 ? -2.594 7.559 13.875 1 92.31 84 GLU A N 1
ATOM 662 C CA . GLU A 1 84 ? -3.742 8.453 13.992 1 92.31 84 GLU A CA 1
ATOM 663 C C . GLU A 1 84 ? -3.328 9.812 14.539 1 92.31 84 GLU A C 1
ATOM 665 O O . GLU A 1 84 ? -3.748 10.852 14.023 1 92.31 84 GLU A O 1
ATOM 670 N N . ALA A 1 85 ? -2.588 9.781 15.562 1 91.38 85 ALA A N 1
ATOM 671 C CA . ALA A 1 85 ? -2.078 11.023 16.141 1 91.38 85 ALA A CA 1
ATOM 672 C C . ALA A 1 85 ? -1.274 11.82 15.109 1 91.38 85 ALA A C 1
ATOM 674 O O . ALA A 1 85 ? -1.424 13.039 15.008 1 91.38 85 ALA A O 1
ATOM 675 N N . LEU A 1 86 ? -0.495 11.094 14.352 1 95.12 86 LEU A N 1
ATOM 676 C CA . LEU A 1 86 ? 0.329 11.719 13.328 1 95.12 86 LEU A CA 1
ATOM 677 C C . LEU A 1 86 ? -0.54 12.375 12.258 1 95.12 86 LEU A C 1
ATOM 679 O O . LEU A 1 86 ? -0.23 13.477 11.797 1 95.12 86 LEU A O 1
ATOM 683 N N . SER A 1 87 ? -1.596 11.727 11.852 1 95.44 87 SER A N 1
ATOM 684 C CA . SER A 1 87 ? -2.488 12.266 10.828 1 95.44 87 SER A CA 1
ATOM 685 C C . SER A 1 87 ? -3.18 13.539 11.312 1 95.44 87 SER A C 1
ATOM 687 O O . SER A 1 87 ? -3.387 14.469 10.531 1 95.44 87 SER A O 1
ATOM 689 N N . LEU A 1 88 ? -3.465 13.578 12.586 1 89.31 88 LEU A N 1
ATOM 690 C CA . LEU A 1 88 ? -4.078 14.758 13.18 1 89.31 88 LEU A CA 1
ATOM 691 C C . LEU A 1 88 ? -3.1 15.93 13.211 1 89.31 88 LEU A C 1
ATOM 693 O O . LEU A 1 88 ? -3.471 17.062 12.898 1 89.31 88 LEU A O 1
ATOM 697 N N . GLU A 1 89 ? -1.921 15.609 13.531 1 92.25 89 GLU A N 1
ATOM 698 C CA . GLU A 1 89 ? -0.878 16.625 13.586 1 92.25 89 GLU A CA 1
ATOM 699 C C . GLU A 1 89 ? -0.623 17.219 12.203 1 92.25 89 GLU A C 1
ATOM 701 O O . GLU A 1 89 ? -0.469 18.438 12.055 1 92.25 89 GLU A O 1
ATOM 706 N N . ILE A 1 90 ? -0.596 16.406 11.234 1 95.69 90 ILE A N 1
ATOM 707 C CA . ILE A 1 90 ? -0.364 16.828 9.859 1 95.69 90 ILE A CA 1
ATOM 708 C C . ILE A 1 90 ? -1.497 17.75 9.414 1 95.69 90 ILE A C 1
ATOM 710 O O . ILE A 1 90 ? -1.252 18.812 8.828 1 95.69 90 ILE A O 1
ATOM 714 N N . GLU A 1 91 ? -2.688 17.375 9.719 1 92.31 91 GLU A N 1
ATOM 715 C CA . GLU A 1 91 ? -3.844 18.188 9.375 1 92.31 91 GLU A CA 1
ATOM 716 C C . GLU A 1 91 ? -3.764 19.562 10.039 1 92.31 91 GLU A C 1
ATOM 718 O O . GLU A 1 91 ? -4.004 20.594 9.391 1 92.31 91 GLU A O 1
ATOM 723 N N . LYS A 1 92 ? -3.449 19.578 11.289 1 89 92 LYS A N 1
ATOM 724 C CA . LYS A 1 92 ? -3.332 20.828 12.039 1 89 92 LYS A CA 1
ATOM 725 C C . LYS A 1 92 ? -2.268 21.734 11.43 1 89 92 LYS A C 1
ATOM 727 O O . LYS A 1 92 ? -2.498 22.938 11.25 1 89 92 LYS A O 1
ATOM 732 N N . ASP A 1 93 ? -1.138 21.094 11.086 1 92.94 93 ASP A N 1
ATOM 733 C CA . ASP A 1 93 ? -0.033 21.859 10.508 1 92.94 93 ASP A CA 1
ATOM 734 C C . ASP A 1 93 ? -0.43 22.469 9.164 1 92.94 93 ASP A C 1
ATOM 736 O O . ASP A 1 93 ? -0.094 23.625 8.875 1 92.94 93 ASP A O 1
ATOM 740 N N . LEU A 1 94 ? -1.137 21.719 8.391 1 94.12 94 LEU A N 1
ATOM 741 C CA . LEU A 1 94 ? -1.566 22.188 7.078 1 94.12 94 LEU A CA 1
ATOM 742 C C . LEU A 1 94 ? -2.586 23.312 7.215 1 94.12 94 LEU A C 1
ATOM 744 O O . LEU A 1 94 ? -2.549 24.281 6.457 1 94.12 94 LEU A O 1
ATOM 748 N N . LYS A 1 95 ? -3.488 23.219 8.172 1 89.44 95 LYS A N 1
ATOM 749 C CA . LYS A 1 95 ? -4.504 24.25 8.414 1 89.44 95 LYS A CA 1
ATOM 750 C C . LYS A 1 95 ? -3.865 25.547 8.875 1 89.44 95 LYS A C 1
ATOM 752 O O . LYS A 1 95 ? -4.371 26.641 8.57 1 89.44 95 LYS A O 1
ATOM 757 N N . ASN A 1 96 ? -2.803 25.344 9.57 1 88.56 96 ASN A N 1
ATOM 758 C CA . ASN A 1 96 ? -2.082 26.516 10.047 1 88.56 96 ASN A CA 1
ATOM 759 C C . ASN A 1 96 ? -1.403 27.266 8.898 1 88.56 96 ASN A C 1
ATOM 761 O O . ASN A 1 96 ? -1.113 28.453 9.008 1 88.56 96 ASN A O 1
ATOM 765 N N . GLU A 1 97 ? -1.124 26.5 7.852 1 88.06 97 GLU A N 1
ATOM 766 C CA . GLU A 1 97 ? -0.458 27.109 6.707 1 88.06 97 GLU A CA 1
ATOM 767 C C . GLU A 1 97 ? -1.446 27.891 5.84 1 88.06 97 GLU A C 1
ATOM 769 O O . GLU A 1 97 ? -1.059 28.797 5.109 1 88.06 97 GLU A O 1
ATOM 774 N N . GLY A 1 98 ? -2.758 27.531 5.824 1 85.75 98 GLY A N 1
ATOM 775 C CA . GLY A 1 98 ? -3.762 28.234 5.035 1 85.75 98 GLY A CA 1
ATOM 776 C C . GLY A 1 98 ? -5.031 27.422 4.84 1 85.75 98 GLY A C 1
ATOM 777 O O . GLY A 1 98 ? -5.227 26.391 5.484 1 85.75 98 GLY A O 1
ATOM 778 N N . ARG A 1 99 ? -5.855 28 3.883 1 89.38 99 ARG A N 1
ATOM 779 C CA . ARG A 1 99 ? -7.137 27.359 3.602 1 89.38 99 ARG A CA 1
ATOM 780 C C . ARG A 1 99 ? -7.039 26.438 2.383 1 89.38 99 ARG A C 1
ATOM 782 O O . ARG A 1 99 ? -7.883 25.562 2.184 1 89.38 99 ARG A O 1
ATOM 789 N N . GLU A 1 100 ? -5.996 26.703 1.579 1 94.12 100 GLU A N 1
ATOM 790 C CA . GLU A 1 100 ? -5.73 25.875 0.4 1 94.12 100 GLU A CA 1
ATOM 791 C C . GLU A 1 100 ? -4.305 25.344 0.414 1 94.12 100 GLU A C 1
ATOM 793 O O . GLU A 1 100 ? -3.367 26.047 0.782 1 94.12 100 GLU A O 1
ATOM 798 N N . VAL A 1 101 ? -4.234 24.062 0.138 1 95.25 101 VAL A N 1
ATOM 799 C CA . VAL A 1 101 ? -2.912 23.453 0.093 1 95.25 101 VAL A CA 1
ATOM 800 C C . VAL A 1 101 ? -2.787 22.578 -1.162 1 95.25 101 VAL A C 1
ATOM 802 O O . VAL A 1 101 ? -3.756 21.953 -1.589 1 95.25 101 VAL A O 1
ATOM 805 N N . ASP A 1 102 ? -1.59 22.594 -1.686 1 94.69 102 ASP A N 1
ATOM 806 C CA . ASP A 1 102 ? -1.321 21.719 -2.824 1 94.69 102 ASP A CA 1
ATOM 807 C C . ASP A 1 102 ? -1.19 20.266 -2.381 1 94.69 102 ASP A C 1
ATOM 809 O O . ASP A 1 102 ? -0.663 19.984 -1.304 1 94.69 102 ASP A O 1
ATOM 813 N N . SER A 1 103 ? -1.588 19.359 -3.256 1 93.81 103 SER A N 1
ATOM 814 C CA . SER A 1 103 ? -1.447 17.938 -2.957 1 93.81 103 SER A CA 1
ATOM 815 C C . SER A 1 103 ? 0.003 17.578 -2.656 1 93.81 103 SER A C 1
ATOM 817 O O . SER A 1 103 ? 0.273 16.734 -1.792 1 93.81 103 SER A O 1
ATOM 819 N N . ALA A 1 104 ? 0.916 18.266 -3.293 1 92.81 104 ALA A N 1
ATOM 820 C CA . ALA A 1 104 ? 2.342 18.031 -3.086 1 92.81 104 ALA A CA 1
ATOM 821 C C . ALA A 1 104 ? 2.758 18.391 -1.661 1 92.81 104 ALA A C 1
ATOM 823 O O . ALA A 1 104 ? 3.633 17.734 -1.084 1 92.81 104 ALA A O 1
ATOM 824 N N . GLN A 1 105 ? 2.17 19.328 -1.131 1 94.44 105 GLN A N 1
ATOM 825 C CA . GLN A 1 105 ? 2.484 19.75 0.23 1 94.44 105 GLN A CA 1
ATOM 826 C C . GLN A 1 105 ? 2.066 18.688 1.244 1 94.44 105 GLN A C 1
ATOM 828 O O . GLN A 1 105 ? 2.73 18.5 2.266 1 94.44 105 GLN A O 1
ATOM 833 N N . ILE A 1 106 ? 0.989 18.078 0.96 1 95.62 106 ILE A N 1
ATOM 834 C CA . ILE A 1 106 ? 0.51 17.031 1.845 1 95.62 106 ILE A CA 1
ATOM 835 C C . ILE A 1 106 ? 1.506 15.867 1.852 1 95.62 106 ILE A C 1
ATOM 837 O O . ILE A 1 106 ? 1.896 15.391 2.916 1 95.62 106 ILE A O 1
ATOM 841 N N . GLY A 1 107 ? 1.893 15.492 0.656 1 95.44 107 GLY A N 1
ATOM 842 C CA . GLY A 1 107 ? 2.904 14.453 0.552 1 95.44 107 GLY A CA 1
ATOM 843 C C . GLY A 1 107 ? 4.184 14.789 1.298 1 95.44 107 GLY A C 1
ATOM 844 O O . GLY A 1 107 ? 4.734 13.938 2.002 1 95.44 107 GLY A O 1
ATOM 845 N N . GLN A 1 108 ? 4.547 15.969 1.132 1 95.62 108 GLN A N 1
ATOM 846 C CA . GLN A 1 108 ? 5.766 16.422 1.792 1 95.62 108 GLN A CA 1
ATOM 847 C C . GLN A 1 108 ? 5.609 16.406 3.311 1 95.62 108 GLN A C 1
ATOM 849 O O . GLN A 1 108 ? 6.531 16 4.031 1 95.62 108 GLN A O 1
ATOM 854 N N . ALA A 1 109 ? 4.508 16.812 3.771 1 96.44 109 ALA A N 1
ATOM 855 C CA . ALA A 1 109 ? 4.242 16.812 5.207 1 96.44 109 ALA A CA 1
ATOM 856 C C . ALA A 1 109 ? 4.309 15.398 5.777 1 96.44 109 ALA A C 1
ATOM 858 O O . ALA A 1 109 ? 4.875 15.18 6.848 1 96.44 109 ALA A O 1
ATOM 859 N N . ILE A 1 110 ? 3.738 14.492 5.051 1 97.44 110 ILE A N 1
ATOM 860 C CA . ILE A 1 110 ? 3.744 13.102 5.477 1 97.44 110 ILE A CA 1
ATOM 861 C C . ILE A 1 110 ? 5.18 12.578 5.52 1 97.44 110 ILE A C 1
ATOM 863 O O . ILE A 1 110 ? 5.59 11.961 6.504 1 97.44 110 ILE A O 1
ATOM 867 N N . MET A 1 111 ? 5.883 12.891 4.527 1 96.44 111 MET A N 1
ATOM 868 C CA . MET A 1 111 ? 7.266 12.43 4.441 1 96.44 111 MET A CA 1
ATOM 869 C C . MET A 1 111 ? 8.102 12.984 5.594 1 96.44 111 MET A C 1
ATOM 871 O O . MET A 1 111 ? 8.898 12.266 6.195 1 96.44 111 MET A O 1
ATOM 875 N N . ASN A 1 112 ? 7.918 14.164 5.91 1 95.19 112 ASN A N 1
ATOM 876 C CA . ASN A 1 112 ? 8.656 14.812 6.988 1 95.19 112 ASN A CA 1
ATOM 877 C C . ASN A 1 112 ? 8.422 14.117 8.328 1 95.19 112 ASN A C 1
ATOM 879 O O . ASN A 1 112 ? 9.352 13.984 9.133 1 95.19 112 ASN A O 1
ATOM 883 N N . ARG A 1 113 ? 7.25 13.711 8.469 1 96.06 113 ARG A N 1
ATOM 884 C CA . ARG A 1 113 ? 6.926 13.039 9.719 1 96.06 113 ARG A CA 1
ATOM 885 C C . ARG A 1 113 ? 7.445 11.602 9.727 1 96.06 113 ARG A C 1
ATOM 887 O O . ARG A 1 113 ? 7.945 11.117 10.742 1 96.06 113 ARG A O 1
ATOM 894 N N . LEU A 1 114 ? 7.398 10.922 8.602 1 96.62 114 LEU A N 1
ATOM 895 C CA . LEU A 1 114 ? 7.805 9.523 8.5 1 96.62 114 LEU A CA 1
ATOM 896 C C . LEU A 1 114 ? 9.32 9.391 8.648 1 96.62 114 LEU A C 1
ATOM 898 O O . LEU A 1 114 ? 9.805 8.398 9.195 1 96.62 114 LEU A O 1
ATOM 902 N N . ILE A 1 115 ? 9.984 10.406 8.141 1 94.81 115 ILE A N 1
ATOM 903 C CA . ILE A 1 115 ? 11.438 10.328 8.18 1 94.81 115 ILE A CA 1
ATOM 904 C C . ILE A 1 115 ? 11.914 10.211 9.625 1 94.81 115 ILE A C 1
ATOM 906 O O . ILE A 1 115 ? 12.898 9.523 9.914 1 94.81 115 ILE A O 1
ATOM 910 N N . GLU A 1 116 ? 11.211 10.867 10.547 1 93.81 116 GLU A N 1
ATOM 911 C CA . GLU A 1 116 ? 11.539 10.852 11.969 1 93.81 116 GLU A CA 1
ATOM 912 C C . GLU A 1 116 ? 10.992 9.594 12.648 1 93.81 116 GLU A C 1
ATOM 914 O O . GLU A 1 116 ? 11.602 9.07 13.578 1 93.81 116 GLU A O 1
ATOM 919 N N . LEU A 1 117 ? 10 9.133 12.133 1 95.19 117 LEU A N 1
ATOM 920 C CA . LEU A 1 117 ? 9.289 8.031 12.766 1 95.19 117 LEU A CA 1
ATOM 921 C C . LEU A 1 117 ? 9.914 6.691 12.391 1 95.19 117 LEU A C 1
ATOM 923 O O . LEU A 1 117 ? 10.172 5.852 13.258 1 95.19 117 LEU A O 1
ATOM 927 N N . ASP A 1 118 ? 10.164 6.477 11.141 1 96.31 118 ASP A N 1
ATOM 928 C CA . ASP A 1 118 ? 10.656 5.215 10.594 1 96.31 118 ASP A CA 1
ATOM 929 C C . ASP A 1 118 ? 11.203 5.398 9.18 1 96.31 118 ASP A C 1
ATOM 931 O O . ASP A 1 118 ? 10.438 5.672 8.25 1 96.31 118 ASP A O 1
ATOM 935 N N . GLN A 1 119 ? 12.414 5.129 8.984 1 95.62 119 GLN A N 1
ATOM 936 C CA . GLN A 1 119 ? 13.055 5.422 7.711 1 95.62 119 GLN A CA 1
ATOM 937 C C . GLN A 1 119 ? 12.602 4.453 6.621 1 95.62 119 GLN A C 1
ATOM 939 O O . GLN A 1 119 ? 12.523 4.82 5.449 1 95.62 119 GLN A O 1
ATOM 944 N N . VAL A 1 120 ? 12.32 3.238 6.984 1 96.06 120 VAL A N 1
ATOM 945 C CA . VAL A 1 120 ? 11.812 2.273 6.012 1 96.06 120 VAL A CA 1
ATOM 946 C C . VAL A 1 120 ? 10.453 2.723 5.496 1 96.06 120 VAL A C 1
ATOM 948 O O . VAL A 1 120 ? 10.219 2.752 4.285 1 96.06 120 VAL A O 1
ATOM 951 N N . ALA A 1 121 ? 9.625 3.102 6.43 1 97.19 121 ALA A N 1
ATOM 952 C CA . ALA A 1 121 ? 8.305 3.609 6.059 1 97.19 121 ALA A CA 1
ATOM 953 C C . ALA A 1 121 ? 8.422 4.859 5.191 1 97.19 121 ALA A C 1
ATOM 955 O O . ALA A 1 121 ? 7.648 5.043 4.25 1 97.19 121 ALA A O 1
ATOM 956 N N . TYR A 1 122 ? 9.391 5.688 5.547 1 96.94 122 TYR A N 1
ATOM 957 C CA . TYR A 1 122 ? 9.641 6.883 4.75 1 96.94 122 TYR A CA 1
ATOM 958 C C . TYR A 1 122 ? 9.953 6.52 3.303 1 96.94 122 TYR A C 1
ATOM 960 O O . TYR A 1 122 ? 9.375 7.078 2.371 1 96.94 122 TYR A O 1
ATOM 968 N N . VAL A 1 123 ? 10.82 5.578 3.068 1 96.56 123 VAL A N 1
ATOM 969 C CA . VAL A 1 123 ? 11.25 5.199 1.728 1 96.56 123 VAL A CA 1
ATOM 970 C C . VAL A 1 123 ? 10.078 4.609 0.954 1 96.56 123 VAL A C 1
ATOM 972 O O . VAL A 1 123 ? 9.906 4.891 -0.234 1 96.56 123 VAL A O 1
ATOM 975 N N . ARG A 1 124 ? 9.266 3.771 1.566 1 96.38 124 ARG A N 1
ATOM 976 C CA . ARG A 1 124 ? 8.094 3.176 0.925 1 96.38 124 ARG A CA 1
ATOM 977 C C . ARG A 1 124 ? 7.125 4.25 0.444 1 96.38 124 ARG A C 1
ATOM 979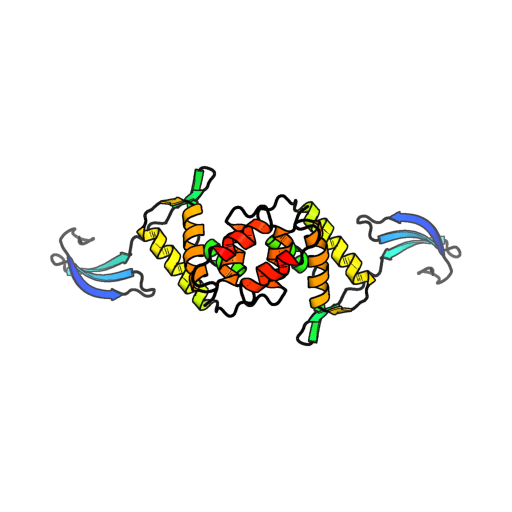 O O . ARG A 1 124 ? 6.629 4.188 -0.682 1 96.38 124 ARG A O 1
ATOM 986 N N . PHE A 1 125 ? 6.91 5.254 1.287 1 96.88 125 PHE A N 1
ATOM 987 C CA . PHE A 1 125 ? 6.004 6.336 0.922 1 96.88 125 PHE A CA 1
ATOM 988 C C . PHE A 1 125 ? 6.609 7.199 -0.179 1 96.88 125 PHE A C 1
ATOM 990 O O . PHE A 1 125 ? 5.941 7.516 -1.165 1 96.88 125 PHE A O 1
ATOM 997 N N . ALA A 1 126 ? 7.828 7.57 -0.001 1 96.31 126 ALA A N 1
ATOM 998 C CA . ALA A 1 126 ? 8.523 8.445 -0.947 1 96.31 126 ALA A CA 1
ATOM 999 C C . ALA A 1 126 ? 8.562 7.816 -2.338 1 96.31 126 ALA A C 1
ATOM 1001 O O . ALA A 1 126 ? 8.461 8.516 -3.346 1 96.31 126 ALA A O 1
ATOM 1002 N N . SER A 1 127 ? 8.68 6.527 -2.359 1 95.69 127 SER A N 1
ATOM 1003 C CA . SER A 1 127 ? 8.82 5.836 -3.637 1 95.69 127 SER A CA 1
ATOM 1004 C C . SER A 1 127 ? 7.52 5.895 -4.438 1 95.69 127 SER A C 1
ATOM 1006 O O . SER A 1 127 ? 7.527 5.691 -5.652 1 95.69 127 SER A O 1
ATOM 1008 N N . VAL A 1 128 ? 6.402 6.133 -3.783 1 93.12 128 VAL A N 1
ATOM 1009 C CA . VAL A 1 128 ? 5.121 6.258 -4.465 1 93.12 128 VAL A CA 1
ATOM 1010 C C . VAL A 1 128 ? 4.855 7.723 -4.805 1 93.12 128 VAL A C 1
ATOM 1012 O O . VAL A 1 128 ? 4.34 8.031 -5.883 1 93.12 128 VAL A O 1
ATOM 1015 N N . TYR A 1 129 ? 5.234 8.547 -3.891 1 89 129 TYR A N 1
ATOM 1016 C CA . TYR A 1 129 ? 4.824 9.945 -4.004 1 89 129 TYR A CA 1
ATOM 1017 C C . TYR A 1 129 ? 5.805 10.734 -4.859 1 89 129 TYR A C 1
ATOM 1019 O O . TYR A 1 129 ? 5.41 11.648 -5.59 1 89 129 TYR A O 1
ATOM 1027 N N . LYS A 1 130 ? 7.02 10.398 -4.695 1 89.62 130 LYS A N 1
ATOM 1028 C CA . LYS A 1 130 ? 8.031 11.07 -5.504 1 89.62 130 LYS A CA 1
ATOM 1029 C C . LYS A 1 130 ? 8.234 10.352 -6.836 1 89.62 130 LYS A C 1
ATOM 1031 O O . LYS A 1 130 ? 7.617 9.312 -7.086 1 89.62 130 LYS A O 1
ATOM 1036 N N . ASP A 1 131 ? 9.016 10.859 -7.664 1 84.19 131 ASP A N 1
ATOM 1037 C CA . ASP A 1 131 ? 9.297 10.289 -8.977 1 84.19 131 ASP A CA 1
ATOM 1038 C C . ASP A 1 131 ? 10.391 9.227 -8.891 1 84.19 131 ASP A C 1
ATOM 1040 O O . ASP A 1 131 ? 11.562 9.516 -9.117 1 84.19 131 ASP A O 1
ATOM 1044 N N . PHE A 1 132 ? 9.969 8.023 -8.523 1 89.56 132 PHE A N 1
ATOM 1045 C CA . PHE A 1 132 ? 10.891 6.891 -8.539 1 89.56 132 PHE A CA 1
ATOM 1046 C C . PHE A 1 132 ? 10.773 6.121 -9.852 1 89.56 132 PHE A C 1
ATOM 1048 O O . PHE A 1 132 ? 9.961 5.199 -9.969 1 89.56 132 PHE A O 1
ATOM 1055 N N . ASN A 1 133 ? 11.57 6.488 -10.789 1 88.12 133 ASN A N 1
ATOM 1056 C CA . ASN A 1 133 ? 11.469 5.887 -12.117 1 88.12 133 ASN A CA 1
ATOM 1057 C C . ASN A 1 133 ? 12.383 4.676 -12.258 1 88.12 133 ASN A C 1
ATOM 1059 O O . ASN A 1 133 ? 12.211 3.867 -13.172 1 88.12 133 ASN A O 1
ATOM 1063 N N . ASP A 1 134 ? 13.359 4.625 -11.367 1 91.56 134 ASP A N 1
ATOM 1064 C CA . ASP A 1 134 ? 14.273 3.482 -11.398 1 91.56 134 ASP A CA 1
ATOM 1065 C C . ASP A 1 134 ? 14.82 3.176 -10.008 1 91.56 134 ASP A C 1
ATOM 1067 O O . ASP A 1 134 ? 14.602 3.945 -9.07 1 91.56 134 ASP A O 1
ATOM 1071 N N . VAL A 1 135 ? 15.398 2.057 -9.875 1 93.44 135 VAL A N 1
ATOM 1072 C CA . VAL A 1 135 ? 15.844 1.565 -8.57 1 93.44 135 VAL A CA 1
ATOM 1073 C C . VAL A 1 135 ? 17.016 2.412 -8.07 1 93.44 135 VAL A C 1
ATOM 1075 O O . VAL A 1 135 ? 17.266 2.471 -6.867 1 93.44 135 VAL A O 1
ATOM 1078 N N . GLU A 1 136 ? 17.703 3.066 -8.961 1 92.19 136 GLU A N 1
ATOM 1079 C CA . GLU A 1 136 ? 18.812 3.93 -8.555 1 92.19 136 GLU A CA 1
ATOM 1080 C C . GLU A 1 136 ? 18.297 5.137 -7.77 1 92.19 136 GLU A C 1
ATOM 1082 O O . GLU A 1 136 ? 19 5.648 -6.895 1 92.19 136 GLU A O 1
ATOM 1087 N N . THR A 1 137 ? 17.172 5.492 -8.102 1 93.12 137 THR A N 1
ATOM 1088 C CA . THR A 1 137 ? 16.578 6.617 -7.383 1 93.12 137 THR A CA 1
ATOM 1089 C C . THR A 1 137 ? 16.391 6.273 -5.906 1 93.12 137 THR A C 1
ATOM 1091 O O . THR A 1 137 ? 16.516 7.141 -5.043 1 93.12 137 THR A O 1
ATOM 1094 N N . PHE A 1 138 ? 16.109 5 -5.562 1 93.25 138 PHE A N 1
ATOM 1095 C CA . PHE A 1 138 ? 16.031 4.555 -4.18 1 93.25 138 PHE A CA 1
ATOM 1096 C C . PHE A 1 138 ? 17.328 4.816 -3.449 1 93.25 138 PHE A C 1
ATOM 1098 O O . PHE A 1 138 ? 17.344 5.383 -2.354 1 93.25 138 PHE A O 1
ATOM 1105 N N . ILE A 1 139 ? 18.312 4.406 -4.113 1 92.31 139 ILE A N 1
ATOM 1106 C CA . ILE A 1 139 ? 19.641 4.5 -3.494 1 92.31 139 ILE A CA 1
ATOM 1107 C C . ILE A 1 139 ? 19.984 5.961 -3.223 1 92.31 139 ILE A C 1
ATOM 1109 O O . ILE A 1 139 ? 20.406 6.312 -2.121 1 92.31 139 ILE A O 1
ATOM 1113 N N . ARG A 1 140 ? 19.719 6.766 -4.16 1 92.69 140 ARG A N 1
ATOM 1114 C CA . ARG A 1 140 ? 20.016 8.188 -4.023 1 92.69 140 ARG A CA 1
ATOM 1115 C C . ARG A 1 140 ? 19.203 8.812 -2.887 1 92.69 140 ARG A C 1
ATOM 1117 O O . ARG A 1 140 ? 19.75 9.57 -2.082 1 92.69 140 ARG A O 1
ATOM 1124 N N . GLU A 1 141 ? 17.969 8.469 -2.893 1 92.5 141 GLU A N 1
ATOM 1125 C CA . GLU A 1 141 ? 17.109 9.008 -1.846 1 92.5 141 GLU A CA 1
ATOM 1126 C C . GLU A 1 141 ? 17.562 8.562 -0.462 1 92.5 141 GLU A C 1
ATOM 1128 O O . GLU A 1 141 ? 17.531 9.336 0.493 1 92.5 141 GLU A O 1
ATOM 1133 N N . ILE A 1 142 ? 18 7.328 -0.369 1 93.06 142 ILE A N 1
ATOM 1134 C CA . ILE A 1 142 ? 18.438 6.762 0.904 1 93.06 142 ILE A CA 1
ATOM 1135 C C . ILE A 1 142 ? 19.75 7.41 1.338 1 93.06 142 ILE A C 1
ATOM 1137 O O . ILE A 1 142 ? 19.938 7.703 2.52 1 93.06 142 ILE A O 1
ATOM 1141 N N . GLU A 1 143 ? 20.594 7.613 0.429 1 92.25 143 GLU A N 1
ATOM 1142 C CA . GLU A 1 143 ? 21.891 8.227 0.724 1 92.25 143 GLU A CA 1
ATOM 1143 C C . GLU A 1 143 ? 21.719 9.648 1.24 1 92.25 143 GLU A C 1
ATOM 1145 O O . GLU A 1 143 ? 22.578 10.164 1.952 1 92.25 143 GLU A O 1
ATOM 1150 N N . ASN A 1 144 ? 20.609 10.234 0.887 1 90.69 144 ASN A N 1
ATOM 1151 C CA . ASN A 1 144 ? 20.359 11.625 1.27 1 90.69 144 ASN A CA 1
ATOM 1152 C C . ASN A 1 144 ? 19.594 11.711 2.58 1 90.69 144 ASN A C 1
ATOM 1154 O O . ASN A 1 144 ? 19.25 12.812 3.029 1 90.69 144 ASN A O 1
ATOM 1158 N N . LEU A 1 145 ? 19.281 10.523 3.184 1 91.56 145 LEU A N 1
ATOM 1159 C CA . LEU A 1 145 ? 18.547 10.523 4.449 1 91.56 145 LEU A CA 1
ATOM 1160 C C . LEU A 1 145 ? 19.438 11.039 5.582 1 91.56 145 LEU A C 1
ATOM 1162 O O . LEU A 1 145 ? 20.625 10.734 5.633 1 91.56 145 LEU A O 1
ATOM 1166 N N . PRO A 1 146 ? 18.797 11.898 6.375 1 79.69 146 PRO A N 1
ATOM 1167 C CA . PRO A 1 146 ? 19.562 12.312 7.551 1 79.69 146 PRO A CA 1
ATOM 1168 C C . PRO A 1 146 ? 19.828 11.164 8.516 1 79.69 146 PRO A C 1
ATOM 1170 O O . PRO A 1 146 ? 19.016 10.227 8.609 1 79.69 146 PRO A O 1
ATOM 1173 N N . ASN A 1 147 ? 20.906 11.133 9.289 1 66.75 147 ASN A N 1
ATOM 1174 C CA . ASN A 1 147 ? 21.281 10.195 10.344 1 66.75 147 ASN A CA 1
ATOM 1175 C C . ASN A 1 147 ? 21.25 8.75 9.852 1 66.75 147 ASN A C 1
ATOM 1177 O O . ASN A 1 147 ? 20.812 7.852 10.562 1 66.75 147 ASN A O 1
ATOM 1181 N N . ARG A 1 148 ? 21.266 8.438 8.539 1 61.28 148 ARG A N 1
ATOM 1182 C CA . ARG A 1 148 ? 21.281 7.094 7.961 1 61.28 148 ARG A CA 1
ATOM 1183 C C . ARG A 1 148 ? 22.109 6.145 8.82 1 61.28 148 ARG A C 1
ATOM 1185 O O . ARG A 1 148 ? 21.797 4.957 8.93 1 61.28 148 ARG A O 1
ATOM 1192 N N . HIS A 1 149 ? 23.219 6.535 9.281 1 48.09 149 HIS A N 1
ATOM 1193 C CA . HIS A 1 149 ? 24.156 5.719 10.047 1 48.09 149 HIS A CA 1
ATOM 1194 C C . HIS A 1 149 ? 23.828 5.754 11.531 1 48.09 149 HIS A C 1
ATOM 1196 O O . HIS A 1 149 ? 24.547 5.168 12.344 1 48.09 149 HIS A O 1
ATOM 1202 N N . ALA A 1 150 ? 22.781 6.387 11.883 1 38.78 150 ALA A N 1
ATOM 1203 C CA . ALA A 1 150 ? 22.719 6.418 13.336 1 38.78 150 ALA A CA 1
ATOM 1204 C C . ALA A 1 150 ? 22.078 5.145 13.891 1 38.78 150 ALA A C 1
ATOM 1206 O O . ALA A 1 150 ? 21.203 4.559 13.25 1 38.78 150 ALA A O 1
ATOM 1207 N N . MET B 1 1 ? -18.859 -42.969 -19.094 1 81.5 1 MET B N 1
ATOM 1208 C CA . MET B 1 1 ? -19.75 -42.594 -18 1 81.5 1 MET B CA 1
ATOM 1209 C C . MET B 1 1 ? -21.031 -43.406 -18.031 1 81.5 1 MET B C 1
ATOM 1211 O O . MET B 1 1 ? -21.516 -43.781 -19.109 1 81.5 1 MET B O 1
ATOM 1215 N N . GLN B 1 2 ? -21.438 -43.656 -16.828 1 89 2 GLN B N 1
ATOM 1216 C CA . GLN B 1 2 ? -22.609 -44.531 -16.75 1 89 2 GLN B CA 1
ATOM 1217 C C . GLN B 1 2 ? -23.891 -43.719 -16.859 1 89 2 GLN B C 1
ATOM 1219 O O . GLN B 1 2 ? -23.969 -42.594 -16.359 1 89 2 GLN B O 1
ATOM 1224 N N . CYS B 1 3 ? -24.812 -44.312 -17.562 1 89.56 3 CYS B N 1
ATOM 1225 C CA . CYS B 1 3 ? -26.141 -43.719 -17.734 1 89.56 3 CYS B CA 1
ATOM 1226 C C . CYS B 1 3 ? -26.859 -43.594 -16.391 1 89.56 3 CYS B C 1
ATOM 1228 O O . CYS B 1 3 ? -26.969 -44.594 -15.648 1 89.56 3 CYS B O 1
ATOM 1230 N N . PRO B 1 4 ? -27.344 -42.438 -16.031 1 88.56 4 PRO B N 1
ATOM 1231 C CA . PRO B 1 4 ? -28.047 -42.25 -14.766 1 88.56 4 PRO B CA 1
ATOM 1232 C C . PRO B 1 4 ? -29.359 -43.031 -14.711 1 88.56 4 PRO B C 1
ATOM 1234 O O . PRO B 1 4 ? -29.859 -43.312 -13.617 1 88.56 4 PRO B O 1
ATOM 1237 N N . LYS B 1 5 ? -29.828 -43.344 -15.828 1 89.5 5 LYS B N 1
ATOM 1238 C CA . LYS B 1 5 ? -31.125 -44.031 -15.875 1 89.5 5 LYS B CA 1
ATOM 1239 C C . LYS B 1 5 ? -30.969 -45.531 -15.711 1 89.5 5 LYS B C 1
ATOM 1241 O O . LYS B 1 5 ? -31.656 -46.156 -14.898 1 89.5 5 LYS B O 1
ATOM 1246 N N . CYS B 1 6 ? -30.078 -46.188 -16.5 1 92.19 6 CYS B N 1
ATOM 1247 C CA . CYS B 1 6 ? -30.062 -47.656 -16.484 1 92.19 6 CYS B CA 1
ATOM 1248 C C . CYS B 1 6 ? -28.703 -48.188 -16.047 1 92.19 6 CYS B C 1
ATOM 1250 O O . CYS B 1 6 ? -28.5 -49.375 -15.938 1 92.19 6 CYS B O 1
ATOM 1252 N N . GLY B 1 7 ? -27.672 -47.281 -15.891 1 91.5 7 GLY B N 1
ATOM 1253 C CA . GLY B 1 7 ? -26.391 -47.656 -15.336 1 91.5 7 GLY B CA 1
ATOM 1254 C C . GLY B 1 7 ? -25.438 -48.219 -16.375 1 91.5 7 GLY B C 1
ATOM 1255 O O . GLY B 1 7 ? -24.328 -48.625 -16.031 1 91.5 7 GLY B O 1
ATOM 1256 N N . LYS B 1 8 ? -25.859 -48.312 -17.594 1 91.38 8 LYS B N 1
ATOM 1257 C CA . LYS B 1 8 ? -25.016 -48.875 -18.656 1 91.38 8 LYS B CA 1
ATOM 1258 C C . LYS B 1 8 ? -24.109 -47.781 -19.234 1 91.38 8 LYS B C 1
ATOM 1260 O O . LYS B 1 8 ? -24.141 -46.625 -18.812 1 91.38 8 LYS B O 1
ATOM 1265 N N . ASN B 1 9 ? -23.312 -48.156 -20.234 1 92.31 9 ASN B N 1
ATOM 1266 C CA . ASN B 1 9 ? -22.281 -47.25 -20.781 1 92.31 9 ASN B CA 1
ATOM 1267 C C . ASN B 1 9 ? -22.906 -46.219 -21.688 1 92.31 9 ASN B C 1
ATOM 1269 O O . ASN B 1 9 ? -23.953 -46.438 -22.297 1 92.31 9 ASN B O 1
ATOM 1273 N N . SER B 1 10 ? -22.312 -45 -21.734 1 93.06 10 SER B N 1
ATOM 1274 C CA . SER B 1 10 ? -22.703 -43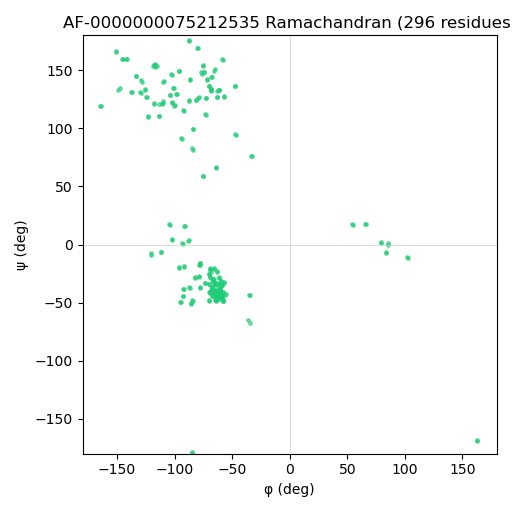.906 -22.609 1 93.06 10 SER B CA 1
ATOM 1275 C C . SER B 1 10 ? -21.594 -43.531 -23.562 1 93.06 10 SER B C 1
ATOM 1277 O O . SER B 1 10 ? -20.438 -43.875 -23.344 1 93.06 10 SER B O 1
ATOM 1279 N N . ARG B 1 11 ? -21.969 -42.938 -24.734 1 93.38 11 ARG B N 1
ATOM 1280 C CA . ARG B 1 11 ? -21 -42.375 -25.672 1 93.38 11 ARG B CA 1
ATOM 1281 C C . ARG B 1 11 ? -21.188 -40.844 -25.828 1 93.38 11 ARG B C 1
ATOM 1283 O O . ARG B 1 11 ? -22.297 -40.344 -25.625 1 93.38 11 ARG B O 1
ATOM 1290 N N . VAL B 1 12 ? -20.109 -40.062 -26.172 1 92.75 12 VAL B N 1
ATOM 1291 C CA . VAL B 1 12 ? -20.141 -38.594 -26.328 1 92.75 12 VAL B CA 1
ATOM 1292 C C . VAL B 1 12 ? -20.734 -38.219 -27.672 1 92.75 12 VAL B C 1
ATOM 1294 O O . VAL B 1 12 ? -20.312 -38.75 -28.719 1 92.75 12 VAL B O 1
ATOM 1297 N N . LEU B 1 13 ? -21.766 -37.344 -27.641 1 91.06 13 LEU B N 1
ATOM 1298 C CA . LEU B 1 13 ? -22.391 -36.844 -28.859 1 91.06 13 LEU B CA 1
ATOM 1299 C C . LEU B 1 13 ? -21.75 -35.531 -29.297 1 91.06 13 LEU B C 1
ATOM 1301 O O . LEU B 1 13 ? -21.531 -35.312 -30.484 1 91.06 13 LEU B O 1
ATOM 1305 N N . ASP B 1 14 ? -21.531 -34.656 -28.328 1 86.81 14 ASP B N 1
ATOM 1306 C CA . ASP B 1 14 ? -21.016 -33.312 -28.578 1 86.81 14 ASP B CA 1
ATOM 1307 C C . ASP B 1 14 ? -20.172 -32.812 -27.406 1 86.81 14 ASP B C 1
ATOM 1309 O O . ASP B 1 14 ? -20.453 -33.125 -26.25 1 86.81 14 ASP B O 1
ATOM 1313 N N . THR B 1 15 ? -19.031 -32.281 -27.766 1 85 15 THR B N 1
ATOM 1314 C CA . THR B 1 15 ? -18.172 -31.625 -26.766 1 85 15 THR B CA 1
ATOM 1315 C C . THR B 1 15 ? -18.125 -30.109 -27 1 85 15 THR B C 1
ATOM 1317 O O . THR B 1 15 ? -17.844 -29.656 -28.125 1 85 15 THR B O 1
ATOM 1320 N N . ARG B 1 16 ? -18.578 -29.406 -25.891 1 77.69 16 ARG B N 1
ATOM 1321 C CA . ARG B 1 16 ? -18.438 -27.953 -25.953 1 77.69 16 ARG B CA 1
ATOM 1322 C C . ARG B 1 16 ? -17.734 -27.406 -24.703 1 77.69 16 ARG B C 1
ATOM 1324 O O . ARG B 1 16 ? -17.875 -27.984 -23.609 1 77.69 16 ARG B O 1
ATOM 1331 N N . THR B 1 17 ? -16.922 -26.484 -24.984 1 71.62 17 THR B N 1
ATOM 1332 C CA . THR B 1 17 ? -16.312 -25.797 -23.859 1 71.62 17 THR B CA 1
ATOM 1333 C C . THR B 1 17 ? -17.328 -24.891 -23.172 1 71.62 17 THR B C 1
ATOM 1335 O O . THR B 1 17 ? -18.031 -24.125 -23.828 1 71.62 17 THR B O 1
ATOM 1338 N N . ALA B 1 18 ? -17.656 -25.25 -22.047 1 62.53 18 ALA B N 1
ATOM 1339 C CA . ALA B 1 18 ? -18.625 -24.438 -21.344 1 62.53 18 ALA B CA 1
ATOM 1340 C C . ALA B 1 18 ? -18.141 -23 -21.188 1 62.53 18 ALA B C 1
ATOM 1342 O O . ALA B 1 18 ? -16.938 -22.734 -21.328 1 62.53 18 ALA B O 1
ATOM 1343 N N . GLU B 1 19 ? -19.109 -21.984 -20.953 1 55.69 19 GLU B N 1
ATOM 1344 C CA . GLU B 1 19 ? -18.906 -20.547 -20.984 1 55.69 19 GLU B CA 1
ATOM 1345 C C . GLU B 1 19 ? -17.516 -20.172 -20.484 1 55.69 19 GLU B C 1
ATOM 1347 O O . GLU B 1 19 ? -16.875 -19.266 -21.031 1 55.69 19 GLU B O 1
ATOM 1352 N N . LYS B 1 20 ? -17.172 -20.312 -19.359 1 56.28 20 LYS B N 1
ATOM 1353 C CA . LYS B 1 20 ? -15.992 -19.578 -18.891 1 56.28 20 LYS B CA 1
ATOM 1354 C C . LYS B 1 20 ? -14.719 -20.406 -19.094 1 56.28 20 LYS B C 1
ATOM 1356 O O . LYS B 1 20 ? -13.695 -20.125 -18.469 1 56.28 20 LYS B O 1
ATOM 1361 N N . GLY B 1 21 ? -14.836 -21.297 -19.812 1 57.81 21 GLY B N 1
ATOM 1362 C CA . GLY B 1 21 ? -13.656 -22 -20.297 1 57.81 21 GLY B CA 1
ATOM 1363 C C . GLY B 1 21 ? -13.156 -23.047 -19.328 1 57.81 21 GLY B C 1
ATOM 1364 O O . GLY B 1 21 ? -12.227 -23.797 -19.625 1 57.81 21 GLY B O 1
ATOM 1365 N N . ASN B 1 22 ? -13.664 -23.109 -18.234 1 60.72 22 ASN B N 1
ATOM 1366 C CA . ASN B 1 22 ? -13.039 -24.016 -17.281 1 60.72 22 ASN B CA 1
ATOM 1367 C C . ASN B 1 22 ? -13.828 -25.312 -17.156 1 60.72 22 ASN B C 1
ATOM 1369 O O . ASN B 1 22 ? -13.57 -26.125 -16.266 1 60.72 22 ASN B O 1
ATOM 1373 N N . ALA B 1 23 ? -14.805 -25.359 -17.969 1 68 23 ALA B N 1
ATOM 1374 C CA . ALA B 1 23 ? -15.547 -26.609 -17.891 1 68 23 ALA B CA 1
ATOM 1375 C C . ALA B 1 23 ? -15.891 -27.125 -19.297 1 68 23 ALA B C 1
ATOM 1377 O O . ALA B 1 23 ? -16.062 -26.328 -20.219 1 68 23 ALA B O 1
ATOM 1378 N N . ILE B 1 24 ? -15.617 -28.328 -19.484 1 76.56 24 ILE B N 1
ATOM 1379 C CA . ILE B 1 24 ? -16.016 -28.984 -20.719 1 76.56 24 ILE B CA 1
ATOM 1380 C C . ILE B 1 24 ? -17.375 -29.656 -20.531 1 76.56 24 ILE B C 1
ATOM 1382 O O . ILE B 1 24 ? -17.578 -30.438 -19.609 1 76.56 24 ILE B O 1
ATOM 1386 N N . ARG B 1 25 ? -18.328 -29.125 -21.297 1 77.62 25 ARG B N 1
ATOM 1387 C CA . ARG B 1 25 ? -19.641 -29.75 -21.328 1 77.62 25 ARG B CA 1
ATOM 1388 C C . ARG B 1 25 ? -19.719 -30.844 -22.375 1 77.62 25 ARG B C 1
ATOM 1390 O O . ARG B 1 25 ? -19.328 -30.625 -23.531 1 77.62 25 ARG B O 1
ATOM 1397 N N . ARG B 1 26 ? -20.078 -32.031 -21.984 1 82.56 26 ARG B N 1
ATOM 1398 C CA . ARG B 1 26 ? -20.25 -33.094 -22.938 1 82.56 26 ARG B CA 1
ATOM 1399 C C . ARG B 1 26 ? -21.688 -33.594 -22.938 1 82.56 26 ARG B C 1
ATOM 1401 O O . ARG B 1 26 ? -22.266 -33.906 -21.891 1 82.56 26 ARG B O 1
ATOM 1408 N N . ARG B 1 27 ? -22.359 -33.531 -24.109 1 87.12 27 ARG B N 1
ATOM 1409 C CA . ARG B 1 27 ? -23.641 -34.188 -24.281 1 87.12 27 ARG B CA 1
ATOM 1410 C C . ARG B 1 27 ? -23.438 -35.688 -24.594 1 87.12 27 ARG B C 1
ATOM 1412 O O . ARG B 1 27 ? -22.609 -36.031 -25.422 1 87.12 27 ARG B O 1
ATOM 1419 N N . ARG B 1 28 ? -24.047 -36.469 -23.797 1 91.62 28 ARG B N 1
ATOM 1420 C CA . ARG B 1 28 ? -23.859 -37.938 -23.922 1 91.62 28 ARG B CA 1
ATOM 1421 C C . ARG B 1 28 ? -25.188 -38.625 -24.266 1 91.62 28 ARG B C 1
ATOM 1423 O O . ARG B 1 28 ? -26.25 -38.031 -24.047 1 91.62 28 ARG B O 1
ATOM 1430 N N . ILE B 1 29 ? -25.031 -39.844 -24.922 1 93.5 29 ILE B N 1
ATOM 1431 C CA . ILE B 1 29 ? -26.188 -40.719 -25.188 1 93.5 29 ILE B CA 1
ATOM 1432 C C . ILE B 1 29 ? -25.875 -42.125 -24.734 1 93.5 29 ILE B C 1
ATOM 1434 O O . ILE B 1 29 ? -24.797 -42.656 -24.984 1 93.5 29 ILE B O 1
ATOM 1438 N N . CYS B 1 30 ? -26.844 -42.688 -23.969 1 92.94 30 CYS B N 1
ATOM 1439 C CA . CYS B 1 30 ? -26.703 -44.062 -23.531 1 92.94 30 CYS B CA 1
ATOM 1440 C C . CYS B 1 30 ? -26.812 -45 -24.719 1 92.94 30 CYS B C 1
ATOM 1442 O O . CYS B 1 30 ? -27.75 -44.906 -25.516 1 92.94 30 CYS B O 1
ATOM 1444 N N . THR B 1 31 ? -25.953 -45.906 -24.781 1 92.44 31 THR B N 1
ATOM 1445 C CA . THR B 1 31 ? -25.969 -46.844 -25.891 1 92.44 31 THR B CA 1
ATOM 1446 C C . THR B 1 31 ? -27.031 -47.906 -25.688 1 92.44 31 THR B C 1
ATOM 1448 O O . THR B 1 31 ? -27.438 -48.594 -26.625 1 92.44 31 THR B O 1
ATOM 1451 N N . ALA B 1 32 ? -27.5 -48.031 -24.422 1 91.75 32 ALA B N 1
ATOM 1452 C CA . ALA B 1 32 ? -28.484 -49.062 -24.109 1 91.75 32 ALA B CA 1
ATOM 1453 C C . ALA B 1 32 ? -29.906 -48.531 -24.172 1 91.75 32 ALA B C 1
ATOM 1455 O O . ALA B 1 32 ? -30.766 -49.094 -24.828 1 91.75 32 ALA B O 1
ATOM 1456 N N . CYS B 1 33 ? -30.172 -47.406 -23.531 1 93 33 CYS B N 1
ATOM 1457 C CA . CYS B 1 33 ? -31.547 -46.969 -23.406 1 93 33 CYS B CA 1
ATOM 1458 C C . CYS B 1 33 ? -31.797 -45.719 -24.219 1 93 33 CYS B C 1
ATOM 1460 O O . CYS B 1 33 ? -32.938 -45.219 -24.312 1 93 33 CYS B O 1
ATOM 1462 N N . GLY B 1 34 ? -30.781 -45.094 -24.828 1 92.69 34 GLY B N 1
ATOM 1463 C CA . GLY B 1 34 ? -30.953 -43.938 -25.688 1 92.69 34 GLY B CA 1
ATOM 1464 C C . GLY B 1 34 ? -31.141 -42.656 -24.922 1 92.69 34 GLY B C 1
ATOM 1465 O O . GLY B 1 34 ? -31.391 -41.594 -25.516 1 92.69 34 GLY B O 1
ATOM 1466 N N . GLN B 1 35 ? -31.078 -42.719 -23.609 1 92.12 35 GLN B N 1
ATOM 1467 C CA . GLN B 1 35 ? -31.219 -41.531 -22.812 1 92.12 35 GLN B CA 1
ATOM 1468 C C . GLN B 1 35 ? -30.078 -40.531 -23.094 1 92.12 35 GLN B C 1
ATOM 1470 O O . GLN B 1 35 ? -28.906 -40.938 -23.141 1 92.12 35 GLN B O 1
ATOM 1475 N N . ARG B 1 36 ? -30.5 -39.188 -23.312 1 92.31 36 ARG B N 1
ATOM 1476 C CA . ARG B 1 36 ? -29.5 -38.125 -23.484 1 92.31 36 ARG B CA 1
ATOM 1477 C C . ARG B 1 36 ? -29.281 -37.375 -22.172 1 92.31 36 ARG B C 1
ATOM 1479 O O . ARG B 1 36 ? -30.234 -37.125 -21.422 1 92.31 36 ARG B O 1
ATOM 1486 N N . PHE B 1 37 ? -28.031 -37.219 -21.766 1 89.75 37 PHE B N 1
ATOM 1487 C CA . PHE B 1 37 ? -27.703 -36.438 -20.578 1 89.75 37 PHE B CA 1
ATOM 1488 C C . PHE B 1 37 ? -26.422 -35.656 -20.781 1 89.75 37 PHE B C 1
ATOM 1490 O O . PHE B 1 37 ? -25.703 -35.875 -21.75 1 89.75 37 PHE B O 1
ATOM 1497 N N . THR B 1 38 ? -26.25 -34.562 -19.922 1 84.88 38 THR B N 1
ATOM 1498 C CA . THR B 1 38 ? -25.094 -33.688 -20.031 1 84.88 38 THR B CA 1
ATOM 1499 C C . THR B 1 38 ? -24.156 -33.875 -18.828 1 84.88 38 THR B C 1
ATOM 1501 O O . THR B 1 38 ? -24.625 -34.062 -17.703 1 84.88 38 THR B O 1
ATOM 1504 N N . THR B 1 39 ? -22.938 -34.219 -19.062 1 81.62 39 THR B N 1
ATOM 1505 C CA . THR B 1 39 ? -21.922 -34.219 -18.016 1 81.62 39 THR B CA 1
ATOM 1506 C C . THR B 1 39 ? -21.016 -33 -18.109 1 81.62 39 THR B C 1
ATOM 1508 O O . THR B 1 39 ? -20.891 -32.406 -19.188 1 81.62 39 THR B O 1
ATOM 1511 N N . PHE B 1 40 ? -20.562 -32.5 -16.984 1 76.5 40 PHE B N 1
ATOM 1512 C CA . PHE B 1 40 ? -19.594 -31.406 -16.938 1 76.5 40 PHE B CA 1
ATOM 1513 C C . PHE B 1 40 ? -18.266 -31.875 -16.375 1 76.5 40 PHE B C 1
ATOM 1515 O O . PHE B 1 40 ? -18.219 -32.594 -15.383 1 76.5 40 PHE B O 1
ATOM 1522 N N . GLU B 1 41 ? -17.328 -31.922 -17.188 1 69.88 41 GLU B N 1
ATOM 1523 C CA . GLU B 1 41 ? -15.953 -32.094 -16.703 1 69.88 41 GLU B CA 1
ATOM 1524 C C . GLU B 1 41 ? -15.336 -30.766 -16.297 1 69.88 41 GLU B C 1
ATOM 1526 O O . GLU B 1 41 ? -15.203 -29.859 -17.125 1 69.88 41 GLU B O 1
ATOM 1531 N N . LYS B 1 42 ? -15.383 -30.594 -15 1 61.84 42 LYS B N 1
ATOM 1532 C CA . LYS B 1 42 ? -14.742 -29.391 -14.492 1 61.84 42 LYS B CA 1
ATOM 1533 C C . LYS B 1 42 ? -13.383 -29.703 -13.891 1 61.84 42 LYS B C 1
ATOM 1535 O O . LYS B 1 42 ? -13.148 -30.812 -13.406 1 61.84 42 LYS B O 1
ATOM 1540 N N . ILE B 1 43 ? -12.484 -29.125 -14.359 1 55.28 43 ILE B N 1
ATOM 1541 C CA . ILE B 1 43 ? -11.203 -29.266 -13.672 1 55.28 43 ILE B CA 1
ATOM 1542 C C . ILE B 1 43 ? -11.398 -29.047 -12.172 1 55.28 43 ILE B C 1
ATOM 1544 O O . ILE B 1 43 ? -12.031 -28.078 -11.758 1 55.28 43 ILE B O 1
ATOM 1548 N N . GLU B 1 44 ? -11.57 -30.25 -11.492 1 55.47 44 GLU B N 1
ATOM 1549 C CA . GLU B 1 44 ? -11.586 -30.094 -10.039 1 55.47 44 GLU B CA 1
ATOM 1550 C C . GLU B 1 44 ? -10.664 -28.969 -9.594 1 55.47 44 GLU B C 1
ATOM 1552 O O . GLU B 1 44 ? -9.461 -29.016 -9.844 1 55.47 44 GLU B O 1
ATOM 1557 N N . ASP B 1 45 ? -11.102 -27.859 -9.781 1 61.97 45 ASP B N 1
ATOM 1558 C CA . ASP B 1 45 ? -10.258 -26.797 -9.25 1 61.97 45 ASP B CA 1
ATOM 1559 C C . ASP B 1 45 ? -10.156 -26.891 -7.727 1 61.97 45 ASP B C 1
ATOM 1561 O O . ASP B 1 45 ? -11.086 -26.516 -7.012 1 61.97 45 ASP B O 1
ATOM 1565 N N . MET B 1 46 ? -9.477 -28.062 -7.266 1 70.12 46 MET B N 1
ATOM 1566 C CA . MET B 1 46 ? -9.297 -28.125 -5.816 1 70.12 46 MET B CA 1
ATOM 1567 C C . MET B 1 46 ? -8.758 -26.797 -5.277 1 70.12 46 MET B C 1
ATOM 1569 O O . MET B 1 46 ? -7.859 -26.203 -5.879 1 70.12 46 MET B O 1
ATOM 1573 N N . PRO B 1 47 ? -9.367 -26.453 -4.219 1 83.62 47 PRO B N 1
ATOM 1574 C CA . PRO B 1 47 ? -8.922 -25.172 -3.658 1 83.62 47 PRO B CA 1
ATOM 1575 C C . PRO B 1 47 ? -7.5 -25.234 -3.107 1 83.62 47 PRO B C 1
ATOM 1577 O O . PRO B 1 47 ? -7.066 -26.281 -2.621 1 83.62 47 PRO B O 1
ATOM 1580 N N . LEU B 1 48 ? -6.715 -24.406 -3.373 1 92.12 48 LEU B N 1
ATOM 1581 C CA . LEU B 1 48 ? -5.371 -24.25 -2.83 1 92.12 48 LEU B CA 1
ATOM 1582 C C . LEU B 1 48 ? -5.418 -23.75 -1.391 1 92.12 48 LEU B C 1
ATOM 1584 O O . LEU B 1 48 ? -6.156 -22.812 -1.081 1 92.12 48 LEU B O 1
ATOM 1588 N N . VAL B 1 49 ? -4.758 -24.484 -0.5 1 95.81 49 VAL B N 1
ATOM 1589 C CA . VAL B 1 49 ? -4.73 -24.109 0.91 1 95.81 49 VAL B CA 1
ATOM 1590 C C . VAL B 1 49 ? -3.4 -23.422 1.238 1 95.81 49 VAL B C 1
ATOM 1592 O O . VAL B 1 49 ? -2.338 -23.891 0.818 1 95.81 49 VAL B O 1
ATOM 1595 N N . VAL B 1 50 ? -3.443 -22.312 1.971 1 96.5 50 VAL B N 1
ATOM 1596 C CA . VAL B 1 50 ? -2.264 -21.547 2.359 1 96.5 50 VAL B CA 1
ATOM 1597 C C . VAL B 1 50 ? -1.928 -21.812 3.824 1 96.5 50 VAL B C 1
ATOM 1599 O O . VAL B 1 50 ? -2.801 -21.734 4.691 1 96.5 50 VAL B O 1
ATOM 1602 N N . VAL B 1 51 ? -0.719 -22.156 4.09 1 95.94 51 VAL B N 1
ATOM 1603 C CA . VAL B 1 51 ? -0.235 -22.359 5.453 1 95.94 51 VAL B CA 1
ATOM 1604 C C . VAL B 1 51 ? 0.541 -21.125 5.906 1 95.94 51 VAL B C 1
ATOM 1606 O O . VAL B 1 51 ? 1.584 -20.781 5.336 1 95.94 51 VAL B O 1
ATOM 1609 N N . LYS B 1 52 ? 0.095 -20.484 6.938 1 92.19 52 LYS B N 1
ATOM 1610 C CA . LYS B 1 52 ? 0.722 -19.266 7.449 1 92.19 52 LYS B CA 1
ATOM 1611 C C . LYS B 1 52 ? 1.949 -19.609 8.297 1 92.19 52 LYS B C 1
ATOM 1613 O O . LYS B 1 52 ? 2.162 -20.766 8.664 1 92.19 52 LYS B O 1
ATOM 1618 N N . LYS B 1 53 ? 2.707 -18.531 8.602 1 87.31 53 LYS B N 1
ATOM 1619 C CA . LYS B 1 53 ? 3.893 -18.719 9.438 1 87.31 53 LYS B CA 1
ATOM 1620 C C . LYS B 1 53 ? 3.52 -19.266 10.812 1 87.31 53 LYS B C 1
ATOM 1622 O O . LYS B 1 53 ? 4.281 -20.031 11.414 1 87.31 53 LYS B O 1
ATOM 1627 N N . SER B 1 54 ? 2.334 -18.938 11.219 1 89.44 54 SER B N 1
ATOM 1628 C CA . SER B 1 54 ? 1.852 -19.391 12.523 1 89.44 54 SER B CA 1
ATOM 1629 C C . SER B 1 54 ? 1.407 -20.859 12.461 1 89.44 54 SER B C 1
ATOM 1631 O O . SER B 1 54 ? 1.17 -21.484 13.5 1 89.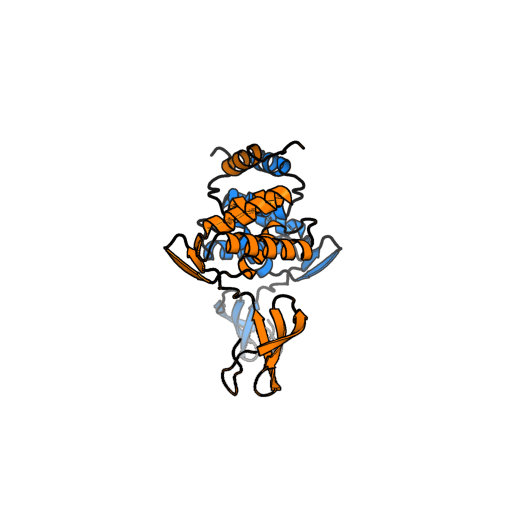44 54 SER B O 1
ATOM 1633 N N . GLY B 1 55 ? 1.21 -21.375 11.25 1 88.88 55 GLY B N 1
ATOM 1634 C CA . GLY B 1 55 ? 0.732 -22.734 11.086 1 88.88 55 GLY B CA 1
ATOM 1635 C C . GLY B 1 55 ? -0.742 -22.812 10.734 1 88.88 55 GLY B C 1
ATOM 1636 O O . GLY B 1 55 ? -1.237 -23.875 10.336 1 88.88 55 GLY B O 1
ATOM 1637 N N . ARG B 1 56 ? -1.363 -21.688 10.875 1 93 56 ARG B N 1
ATOM 1638 C CA . ARG B 1 56 ? -2.779 -21.625 10.523 1 93 56 ARG B CA 1
ATOM 1639 C C . ARG B 1 56 ? -2.979 -21.797 9.023 1 93 56 ARG B C 1
ATOM 1641 O O . ARG B 1 56 ? -2.199 -21.266 8.227 1 93 56 ARG B O 1
ATOM 1648 N N . LYS B 1 57 ? -4.129 -22.5 8.695 1 94.94 57 LYS B N 1
ATOM 1649 C CA . LYS B 1 57 ? -4.422 -22.766 7.293 1 94.94 57 LYS B CA 1
ATOM 1650 C C . LYS B 1 57 ? -5.625 -21.938 6.82 1 94.94 57 LYS B C 1
ATOM 1652 O O . LYS B 1 57 ? -6.578 -21.75 7.574 1 94.94 57 LYS B O 1
ATOM 1657 N N . GLU B 1 58 ? -5.512 -21.438 5.621 1 95.12 58 GLU B N 1
ATOM 1658 C CA . GLU B 1 58 ? -6.625 -20.719 5.008 1 95.12 58 GLU B CA 1
ATOM 1659 C C . GLU B 1 58 ? -6.688 -20.969 3.506 1 95.12 58 GLU B C 1
ATOM 1661 O O . GLU B 1 58 ? -5.711 -21.438 2.906 1 95.12 58 GLU B O 1
ATOM 1666 N N . LEU B 1 59 ? -7.844 -20.719 2.998 1 93.69 59 LEU B N 1
ATOM 1667 C CA . LEU B 1 59 ? -7.996 -20.875 1.555 1 93.69 59 LEU B CA 1
ATOM 1668 C C . LEU B 1 59 ? -7.262 -19.766 0.808 1 93.69 59 LEU B C 1
ATOM 1670 O O . LEU B 1 59 ? -7.254 -18.609 1.252 1 93.69 59 LEU B O 1
ATOM 1674 N N . PHE B 1 60 ? -6.707 -20.188 -0.258 1 95.38 60 PHE B N 1
ATOM 1675 C CA . PHE B 1 60 ? -6.074 -19.203 -1.125 1 95.38 60 PHE B CA 1
ATOM 1676 C C . PHE B 1 60 ? -7.102 -18.188 -1.638 1 95.38 60 PHE B C 1
ATOM 1678 O O . PHE B 1 60 ? -8.195 -18.578 -2.055 1 95.38 60 PHE B O 1
ATOM 1685 N N . ASP B 1 61 ? -6.738 -16.953 -1.544 1 93.38 61 ASP B N 1
ATOM 1686 C CA . ASP B 1 61 ? -7.559 -15.844 -2.004 1 93.38 61 ASP B CA 1
ATOM 1687 C C . ASP B 1 61 ? -6.809 -14.984 -3.021 1 93.38 61 ASP B C 1
ATOM 1689 O O . ASP B 1 61 ? -5.918 -14.211 -2.656 1 93.38 61 ASP B O 1
ATOM 1693 N N . ARG B 1 62 ? -7.168 -15.008 -4.207 1 93.31 62 ARG B N 1
ATOM 1694 C CA . ARG B 1 62 ? -6.473 -14.297 -5.273 1 93.31 62 ARG B CA 1
ATOM 1695 C C . ARG B 1 62 ? -6.578 -12.789 -5.078 1 93.31 62 ARG B C 1
ATOM 1697 O O . ARG B 1 62 ? -5.691 -12.039 -5.496 1 93.31 62 ARG B O 1
ATOM 1704 N N . SER B 1 63 ? -7.664 -12.352 -4.473 1 94 63 SER B N 1
ATOM 1705 C CA . SER B 1 63 ? -7.848 -10.922 -4.23 1 94 63 SER B CA 1
ATOM 1706 C C . SER B 1 63 ? -6.723 -10.359 -3.367 1 94 63 SER B C 1
ATOM 1708 O O . SER B 1 63 ? -6.352 -9.195 -3.504 1 94 63 SER B O 1
ATOM 1710 N N . LYS B 1 64 ? -6.176 -11.195 -2.465 1 94.81 64 LYS B N 1
ATOM 1711 C CA . LYS B 1 64 ? -5.051 -10.766 -1.64 1 94.81 64 LYS B CA 1
ATOM 1712 C C . LYS B 1 64 ? -3.799 -10.555 -2.486 1 94.81 64 LYS B C 1
ATOM 1714 O O . LYS B 1 64 ? -3.047 -9.602 -2.262 1 94.81 64 LYS B O 1
ATOM 1719 N N . VAL B 1 65 ? -3.637 -11.445 -3.453 1 96.44 65 VAL B N 1
ATOM 1720 C CA . VAL B 1 65 ? -2.521 -11.312 -4.387 1 96.44 65 VAL B CA 1
ATOM 1721 C C . VAL B 1 65 ? -2.688 -10.031 -5.207 1 96.44 65 VAL B C 1
ATOM 1723 O O . VAL B 1 65 ? -1.746 -9.25 -5.348 1 96.44 65 VAL B O 1
ATOM 1726 N N . MET B 1 66 ? -3.881 -9.797 -5.625 1 95.5 66 MET B N 1
ATOM 1727 C CA . MET B 1 66 ? -4.188 -8.617 -6.426 1 95.5 66 MET B CA 1
ATOM 1728 C C . MET B 1 66 ? -3.932 -7.336 -5.637 1 95.5 66 MET B C 1
ATOM 1730 O O . MET B 1 66 ? -3.357 -6.379 -6.16 1 95.5 66 MET B O 1
ATOM 1734 N N . LYS B 1 67 ? -4.355 -7.348 -4.445 1 95 67 LYS B N 1
ATOM 1735 C CA . LYS B 1 67 ? -4.145 -6.184 -3.588 1 95 67 LYS B CA 1
ATOM 1736 C C . LYS B 1 67 ? -2.656 -5.863 -3.449 1 95 67 LYS B C 1
ATOM 1738 O O . LYS B 1 67 ? -2.254 -4.703 -3.541 1 95 67 LYS B O 1
ATOM 1743 N N . GLY B 1 68 ? -1.894 -6.891 -3.227 1 95.75 68 GLY B N 1
ATOM 1744 C CA . GLY B 1 68 ? -0.454 -6.711 -3.127 1 95.75 68 GLY B CA 1
ATOM 1745 C C . GLY B 1 68 ? 0.17 -6.172 -4.398 1 95.75 68 GLY B C 1
ATOM 1746 O O . GLY B 1 68 ? 1.019 -5.277 -4.348 1 95.75 68 GLY B O 1
ATOM 1747 N N . LEU B 1 69 ? -0.291 -6.676 -5.512 1 97.69 69 LEU B N 1
ATOM 1748 C CA . LEU B 1 69 ? 0.225 -6.25 -6.809 1 97.69 69 LEU B CA 1
ATOM 1749 C C . LEU B 1 69 ? -0.146 -4.797 -7.09 1 97.69 69 LEU B C 1
ATOM 1751 O O . LEU B 1 69 ? 0.698 -4.008 -7.52 1 97.69 69 LEU B O 1
ATOM 1755 N N . VAL B 1 70 ? -1.367 -4.496 -6.805 1 96.25 70 VAL B N 1
ATOM 1756 C CA . VAL B 1 70 ? -1.861 -3.152 -7.078 1 96.25 70 VAL B CA 1
ATOM 1757 C C . VAL B 1 70 ? -1.11 -2.139 -6.219 1 96.25 70 VAL B C 1
ATOM 1759 O O . VAL B 1 70 ? -0.686 -1.091 -6.707 1 96.25 70 VAL B O 1
ATOM 1762 N N . LYS B 1 71 ? -0.896 -2.486 -4.984 1 95.06 71 LYS B N 1
ATOM 1763 C CA . LYS B 1 71 ? -0.176 -1.597 -4.074 1 95.06 71 LYS B CA 1
ATOM 1764 C C . LYS B 1 71 ? 1.258 -1.373 -4.547 1 95.06 71 LYS B C 1
ATOM 1766 O O . LYS B 1 71 ? 1.738 -0.238 -4.57 1 95.06 71 LYS B O 1
ATOM 1771 N N . ALA B 1 72 ? 1.874 -2.375 -4.945 1 96.62 72 ALA B N 1
ATOM 1772 C CA . ALA B 1 72 ? 3.275 -2.318 -5.359 1 96.62 72 ALA B CA 1
ATOM 1773 C C . ALA B 1 72 ? 3.434 -1.535 -6.656 1 96.62 72 ALA B C 1
ATOM 1775 O O . ALA B 1 72 ? 4.48 -0.929 -6.902 1 96.62 72 ALA B O 1
ATOM 1776 N N . CYS B 1 73 ? 2.369 -1.534 -7.48 1 97 73 CYS B N 1
ATOM 1777 C CA . CYS B 1 73 ? 2.477 -0.933 -8.805 1 97 73 CYS B CA 1
ATOM 1778 C C . CYS B 1 73 ? 1.768 0.416 -8.852 1 97 73 CYS B C 1
ATOM 1780 O O . CYS B 1 73 ? 1.438 0.914 -9.93 1 97 73 CYS B O 1
ATOM 1782 N N . GLU B 1 74 ? 1.509 0.964 -7.688 1 94 74 GLU B N 1
ATOM 1783 C CA . GLU B 1 74 ? 0.868 2.273 -7.621 1 94 74 GLU B CA 1
ATOM 1784 C C . GLU B 1 74 ? 1.681 3.324 -8.375 1 94 74 GLU B C 1
ATOM 1786 O O . GLU B 1 74 ? 2.883 3.469 -8.141 1 94 74 GLU B O 1
ATOM 1791 N N . LYS B 1 75 ? 1 4.047 -9.305 1 91.56 75 LYS B N 1
ATOM 1792 C CA . LYS B 1 75 ? 1.558 5.129 -10.109 1 91.56 75 LYS B CA 1
ATOM 1793 C C . LYS B 1 75 ? 2.627 4.609 -11.07 1 91.56 75 LYS B C 1
ATOM 1795 O O . LYS B 1 75 ? 3.527 5.352 -11.461 1 91.56 75 LYS B O 1
ATOM 1800 N N . ARG B 1 76 ? 2.641 3.285 -11.312 1 95.5 76 ARG B N 1
ATOM 1801 C CA . ARG B 1 76 ? 3.473 2.688 -12.352 1 95.5 76 ARG B CA 1
ATOM 1802 C C . ARG B 1 76 ? 2.68 2.48 -13.641 1 95.5 76 ARG B C 1
ATOM 1804 O O . ARG B 1 76 ? 1.451 2.383 -13.609 1 95.5 76 ARG B O 1
ATOM 1811 N N . PRO B 1 77 ? 3.418 2.574 -14.758 1 94.5 77 PRO B N 1
ATOM 1812 C CA . PRO B 1 77 ? 2.721 2.391 -16.031 1 94.5 77 PRO B CA 1
ATOM 1813 C C . PRO B 1 77 ? 2.379 0.93 -16.312 1 94.5 77 PRO B C 1
ATOM 1815 O O . PRO B 1 77 ? 2.83 0.368 -17.312 1 94.5 77 PRO B O 1
ATOM 1818 N N . ILE B 1 78 ? 1.627 0.283 -15.469 1 95.38 78 ILE B N 1
ATOM 1819 C CA . ILE B 1 78 ? 1.184 -1.099 -15.617 1 95.38 78 ILE B CA 1
ATOM 1820 C C . ILE B 1 78 ? -0.341 -1.162 -15.539 1 95.38 78 ILE B C 1
ATOM 1822 O O . ILE B 1 78 ? -0.946 -0.641 -14.602 1 95.38 78 ILE B O 1
ATOM 1826 N N . SER B 1 79 ? -0.964 -1.732 -16.453 1 94.62 79 SER B N 1
ATOM 1827 C CA . SER B 1 79 ? -2.422 -1.773 -16.516 1 94.62 79 SER B CA 1
ATOM 1828 C C . SER B 1 79 ? -2.994 -2.764 -15.508 1 94.62 79 SER B C 1
ATOM 1830 O O . SER B 1 79 ? -2.338 -3.742 -15.148 1 94.62 79 SER B O 1
ATOM 1832 N N . LEU B 1 80 ? -4.18 -2.529 -15.125 1 92.38 80 LEU B N 1
ATOM 1833 C CA . LEU B 1 80 ? -4.867 -3.438 -14.219 1 92.38 80 LEU B CA 1
ATOM 1834 C C . LEU B 1 80 ? -5.059 -4.809 -14.859 1 92.38 80 LEU B C 1
ATOM 1836 O O . LEU B 1 80 ? -4.992 -5.832 -14.172 1 92.38 80 LEU B O 1
ATOM 1840 N N . ASP B 1 81 ? -5.254 -4.77 -16.141 1 90.56 81 ASP B N 1
ATOM 1841 C CA . ASP B 1 81 ? -5.434 -6.02 -16.859 1 90.56 81 ASP B CA 1
ATOM 1842 C C . ASP B 1 81 ? -4.172 -6.879 -16.797 1 90.56 81 ASP B C 1
ATOM 1844 O O . ASP B 1 81 ? -4.258 -8.102 -16.641 1 90.56 81 ASP B O 1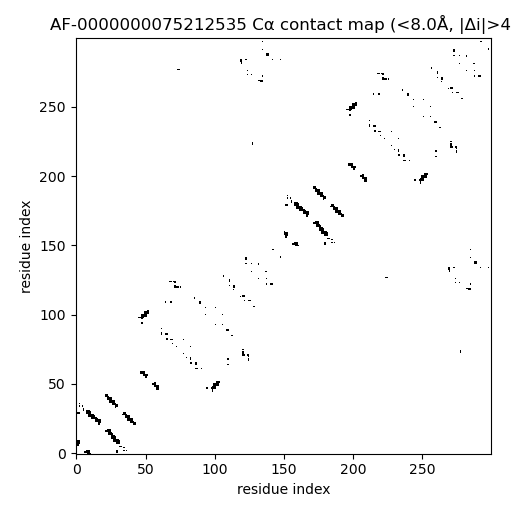
ATOM 1848 N N . ARG B 1 82 ? -3.109 -6.227 -16.906 1 94.5 82 ARG B N 1
ATOM 1849 C CA . ARG B 1 82 ? -1.843 -6.945 -16.812 1 94.5 82 ARG B CA 1
ATOM 1850 C C . ARG B 1 82 ? -1.643 -7.539 -15.43 1 94.5 82 ARG B C 1
ATOM 1852 O O . ARG B 1 82 ? -1.163 -8.664 -15.289 1 94.5 82 ARG B O 1
ATOM 1859 N N . LEU B 1 83 ? -2.021 -6.809 -14.422 1 96.69 83 LEU B N 1
ATOM 1860 C CA . LEU B 1 83 ? -1.903 -7.289 -13.047 1 96.69 83 LEU B CA 1
ATOM 1861 C C . LEU B 1 83 ? -2.855 -8.453 -12.797 1 96.69 83 LEU B C 1
ATOM 1863 O O . LEU B 1 83 ? -2.512 -9.398 -12.086 1 96.69 83 LEU B O 1
ATOM 1867 N N . GLU B 1 84 ? -3.99 -8.336 -13.375 1 92.44 84 GLU B N 1
ATOM 186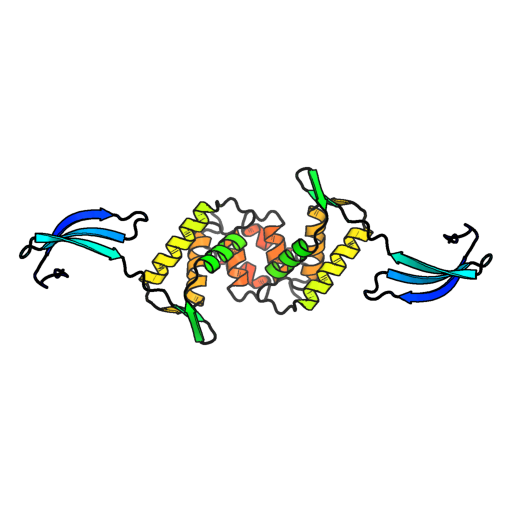8 C CA . GLU B 1 84 ? -4.953 -9.43 -13.273 1 92.44 84 GLU B CA 1
ATOM 1869 C C . GLU B 1 84 ? -4.414 -10.703 -13.922 1 92.44 84 GLU B C 1
ATOM 1871 O O . GLU B 1 84 ? -4.52 -11.789 -13.352 1 92.44 84 GLU B O 1
ATOM 1876 N N . ALA B 1 85 ? -3.914 -10.562 -15.086 1 91.56 85 ALA B N 1
ATOM 1877 C CA . ALA B 1 85 ? -3.312 -11.695 -15.773 1 91.56 85 ALA B CA 1
ATOM 1878 C C . ALA B 1 85 ? -2.184 -12.305 -14.953 1 91.56 85 ALA B C 1
ATOM 1880 O O . ALA B 1 85 ? -2.08 -13.531 -14.836 1 91.56 85 ALA B O 1
ATOM 1881 N N . LEU B 1 86 ? -1.408 -11.438 -14.359 1 95.19 86 LEU B N 1
ATOM 1882 C CA . LEU B 1 86 ? -0.289 -11.883 -13.539 1 95.19 86 LEU B CA 1
ATOM 1883 C C . LEU B 1 86 ? -0.782 -12.664 -12.328 1 95.19 86 LEU B C 1
ATOM 1885 O O . LEU B 1 86 ? -0.188 -13.68 -11.953 1 95.19 86 LEU B O 1
ATOM 1889 N N . SER B 1 87 ? -1.829 -12.211 -11.695 1 95.5 87 SER B N 1
ATOM 1890 C CA . SER B 1 87 ? -2.377 -12.883 -10.516 1 95.5 87 SER B CA 1
ATOM 1891 C C . SER B 1 87 ? -2.904 -14.273 -10.867 1 95.5 87 SER B C 1
ATOM 1893 O O . SER B 1 87 ? -2.764 -15.211 -10.078 1 95.5 87 SER B O 1
ATOM 1895 N N . LEU B 1 88 ? -3.438 -14.391 -12.055 1 89.38 88 LEU B N 1
ATOM 1896 C CA . LEU B 1 88 ? -3.934 -15.672 -12.523 1 89.38 88 LEU B CA 1
ATOM 1897 C C . LEU B 1 88 ? -2.781 -16.641 -12.781 1 89.38 88 LEU B C 1
ATOM 1899 O O . LEU B 1 88 ? -2.863 -17.812 -12.422 1 89.38 88 LEU B O 1
ATOM 1903 N N . GLU B 1 89 ? -1.774 -16.125 -13.344 1 92.5 89 GLU B N 1
ATOM 1904 C CA . GLU B 1 89 ? -0.595 -16.938 -13.625 1 92.5 89 GLU B CA 1
ATOM 1905 C C . GLU B 1 89 ? 0.046 -17.453 -12.336 1 92.5 89 GLU B C 1
ATOM 1907 O O . GLU B 1 89 ? 0.447 -18.609 -12.25 1 92.5 89 GLU B O 1
ATOM 1912 N N . ILE B 1 90 ? 0.119 -16.609 -11.383 1 95.69 90 ILE B N 1
ATOM 1913 C CA . ILE B 1 90 ? 0.707 -16.969 -10.094 1 95.69 90 ILE B CA 1
ATOM 1914 C C . ILE B 1 90 ? -0.121 -18.062 -9.445 1 95.69 90 ILE B C 1
ATOM 1916 O O . ILE B 1 90 ? 0.43 -19.047 -8.938 1 95.69 90 ILE B O 1
ATOM 1920 N N . GLU B 1 91 ? -1.397 -17.906 -9.477 1 92.38 91 GLU B N 1
ATOM 1921 C CA . GLU B 1 91 ? -2.287 -18.922 -8.914 1 92.38 91 GLU B CA 1
ATOM 1922 C C . GLU B 1 91 ? -2.098 -20.266 -9.609 1 92.38 91 GLU B C 1
ATOM 1924 O O . GLU B 1 91 ? -2.004 -21.312 -8.945 1 92.38 91 GLU B O 1
ATOM 1929 N N . LYS B 1 92 ? -2.057 -20.25 -10.898 1 89.06 92 LYS B N 1
ATOM 1930 C CA . LYS B 1 92 ? -1.872 -21.469 -11.68 1 89.06 92 LYS B CA 1
ATOM 1931 C C . LYS B 1 92 ? -0.556 -22.156 -11.32 1 89.06 92 LYS B C 1
ATOM 1933 O O . LYS B 1 92 ? -0.52 -23.375 -11.117 1 89.06 92 LYS B O 1
ATOM 1938 N N . ASP B 1 93 ? 0.488 -21.328 -11.219 1 92.94 93 ASP B N 1
ATOM 1939 C CA . ASP B 1 93 ? 1.808 -21.859 -10.891 1 92.94 93 ASP B CA 1
ATOM 1940 C C . ASP B 1 93 ? 1.817 -22.5 -9.508 1 92.94 93 ASP B C 1
ATOM 1942 O O . ASP B 1 93 ? 2.406 -23.578 -9.32 1 92.94 93 ASP B O 1
ATOM 1946 N N . LEU B 1 94 ? 1.166 -21.875 -8.586 1 94.12 94 LEU B N 1
ATOM 1947 C CA . LEU B 1 94 ? 1.113 -22.391 -7.223 1 94.12 94 LEU B CA 1
ATOM 1948 C C . LEU B 1 94 ? 0.31 -23.688 -7.168 1 94.12 94 LEU B C 1
ATOM 1950 O O . LEU B 1 94 ? 0.683 -24.625 -6.453 1 94.12 94 LEU B O 1
ATOM 1954 N N . LYS B 1 95 ? -0.77 -23.781 -7.91 1 89.31 95 LYS B N 1
ATOM 1955 C CA . LYS B 1 95 ? -1.608 -24.984 -7.957 1 89.31 95 LYS B CA 1
ATOM 1956 C C . LYS B 1 95 ? -0.855 -26.156 -8.57 1 89.31 95 LYS B C 1
ATOM 1958 O O . LYS B 1 95 ? -1.081 -27.312 -8.188 1 89.31 95 LYS B O 1
ATOM 1963 N N . ASN B 1 96 ? -0.01 -25.781 -9.469 1 88.5 96 ASN B N 1
ATOM 1964 C CA . ASN B 1 96 ? 0.797 -26.812 -10.109 1 88.5 96 ASN B CA 1
ATOM 1965 C C . ASN B 1 96 ? 1.827 -27.391 -9.141 1 88.5 96 ASN B C 1
ATOM 1967 O O . ASN B 1 96 ? 2.299 -28.516 -9.336 1 88.5 96 ASN B O 1
ATOM 1971 N N . GLU B 1 97 ? 2.17 -26.562 -8.164 1 88 97 GLU B N 1
ATOM 1972 C CA . GLU B 1 97 ? 3.164 -27.016 -7.191 1 88 97 GLU B CA 1
ATOM 1973 C C . GLU B 1 97 ? 2.539 -27.953 -6.152 1 88 97 GLU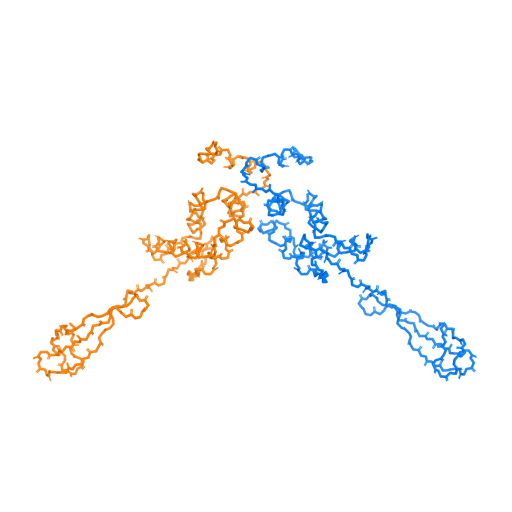 B C 1
ATOM 1975 O O . GLU B 1 97 ? 3.232 -28.766 -5.539 1 88 97 GLU B O 1
ATOM 1980 N N . GLY B 1 98 ? 1.229 -27.828 -5.855 1 85.88 98 GLY B N 1
ATOM 1981 C CA . GLY B 1 98 ? 0.56 -28.688 -4.891 1 85.88 98 GLY B CA 1
ATOM 1982 C C . GLY B 1 98 ? -0.767 -28.125 -4.414 1 85.88 98 GLY B C 1
ATOM 1983 O O . GLY B 1 98 ? -1.277 -27.156 -4.984 1 85.88 98 GLY B O 1
ATOM 1984 N N . ARG B 1 99 ? -1.26 -28.828 -3.32 1 89.38 99 ARG B N 1
ATOM 1985 C CA . ARG B 1 99 ? -2.549 -28.422 -2.766 1 89.38 99 ARG B CA 1
ATOM 1986 C C . ARG B 1 99 ? -2.367 -27.484 -1.574 1 89.38 99 ARG B C 1
ATOM 1988 O O . ARG B 1 99 ? -3.301 -26.781 -1.182 1 89.38 99 ARG B O 1
ATOM 1995 N N . GLU B 1 100 ? -1.162 -27.531 -1.009 1 94.12 100 GLU B N 1
ATOM 1996 C CA . GLU B 1 100 ? -0.811 -26.656 0.106 1 94.12 100 GLU B CA 1
ATOM 1997 C C . GLU B 1 100 ? 0.457 -25.859 -0.194 1 94.12 100 GLU B C 1
ATOM 1999 O O . GLU B 1 100 ? 1.411 -26.391 -0.763 1 94.12 100 GLU B O 1
ATOM 2004 N N . VAL B 1 101 ? 0.346 -24.594 0.08 1 95.25 101 VAL B N 1
ATOM 2005 C CA . VAL B 1 101 ? 1.512 -23.75 -0.14 1 95.25 101 VAL B CA 1
ATOM 2006 C C . VAL B 1 101 ? 1.738 -22.844 1.078 1 95.25 101 VAL B C 1
ATOM 2008 O O . VAL B 1 101 ? 0.78 -22.391 1.71 1 95.25 101 VAL B O 1
ATOM 2011 N N . ASP B 1 102 ? 2.992 -22.625 1.338 1 94.62 102 ASP B N 1
ATOM 2012 C CA . ASP B 1 102 ? 3.33 -21.703 2.412 1 94.62 102 ASP B CA 1
ATOM 2013 C C . ASP B 1 102 ? 3.096 -20.25 1.981 1 94.62 102 ASP B C 1
ATOM 2015 O O . ASP B 1 102 ? 3.328 -19.891 0.824 1 94.62 102 ASP B O 1
ATOM 2019 N N . SER B 1 103 ? 2.73 -19.422 2.936 1 93.75 103 SER B N 1
ATOM 2020 C CA . SER B 1 103 ? 2.539 -18 2.641 1 93.75 103 SER B CA 1
ATOM 2021 C C . SER B 1 103 ? 3.803 -17.391 2.051 1 93.75 103 SER B C 1
ATOM 2023 O O . SER B 1 103 ? 3.727 -16.531 1.166 1 93.75 103 SER B O 1
ATOM 2025 N N . ALA B 1 104 ? 4.934 -17.875 2.469 1 92.81 104 ALA B N 1
ATOM 2026 C CA . ALA B 1 104 ? 6.215 -17.375 1.975 1 92.81 104 ALA B CA 1
ATOM 2027 C C . ALA B 1 104 ? 6.387 -17.688 0.488 1 92.81 104 ALA B C 1
ATOM 2029 O O . ALA B 1 104 ? 6.984 -16.891 -0.246 1 92.81 104 ALA B O 1
ATOM 2030 N N . GLN B 1 105 ? 5.891 -18.734 0.076 1 94.44 105 GLN B N 1
ATOM 2031 C CA . GLN B 1 105 ? 5.984 -19.109 -1.328 1 94.44 105 GLN B CA 1
ATOM 2032 C C . GLN B 1 105 ? 5.176 -18.172 -2.213 1 94.44 105 GLN B C 1
ATOM 2034 O O . GLN B 1 105 ? 5.566 -17.891 -3.346 1 94.44 105 GLN B O 1
ATOM 2039 N N . ILE B 1 106 ? 4.094 -17.766 -1.704 1 95.62 106 ILE B N 1
ATOM 2040 C CA . ILE B 1 106 ? 3.254 -16.828 -2.447 1 95.62 106 ILE B CA 1
ATOM 2041 C C . ILE B 1 106 ? 3.996 -15.516 -2.641 1 95.62 106 ILE B C 1
ATOM 2043 O O . ILE B 1 106 ? 4.062 -14.984 -3.756 1 95.62 106 ILE B O 1
ATOM 2047 N N . GLY B 1 107 ? 4.539 -15.039 -1.534 1 95.5 107 GLY B N 1
ATOM 2048 C CA . GLY B 1 107 ? 5.344 -13.828 -1.624 1 95.5 107 GLY B CA 1
ATOM 2049 C C . GLY B 1 107 ? 6.477 -13.938 -2.625 1 95.5 107 GLY B C 1
ATOM 2050 O O . GLY B 1 107 ? 6.707 -13.016 -3.414 1 95.5 107 GLY B O 1
ATOM 2051 N N . GLN B 1 108 ? 7.074 -15.031 -2.562 1 95.69 108 GLN B N 1
ATOM 2052 C CA . GLN B 1 108 ? 8.195 -15.258 -3.471 1 95.69 108 GLN B CA 1
ATOM 2053 C C . GLN B 1 108 ? 7.723 -15.305 -4.922 1 95.69 108 GLN B C 1
ATOM 2055 O O . GLN B 1 108 ? 8.383 -14.758 -5.809 1 95.69 108 GLN B O 1
ATOM 2060 N N . ALA B 1 109 ? 6.648 -15.93 -5.148 1 96.44 109 ALA B N 1
ATOM 2061 C CA . ALA B 1 109 ? 6.094 -16 -6.496 1 96.44 109 ALA B CA 1
ATOM 2062 C C . ALA B 1 109 ? 5.773 -14.617 -7.039 1 96.44 109 ALA B C 1
ATOM 2064 O O . ALA B 1 109 ? 6.055 -14.32 -8.203 1 96.44 109 ALA B O 1
ATOM 2065 N N . ILE B 1 110 ? 5.219 -13.812 -6.195 1 97.5 110 ILE B N 1
ATOM 2066 C CA . ILE B 1 110 ? 4.875 -12.445 -6.582 1 97.5 110 ILE B CA 1
ATOM 2067 C C . ILE B 1 110 ? 6.148 -11.672 -6.914 1 97.5 110 ILE B C 1
ATOM 2069 O O . ILE B 1 110 ? 6.223 -11.008 -7.953 1 97.5 110 ILE B O 1
ATOM 2073 N N . MET B 1 111 ? 7.086 -11.82 -6.102 1 96.5 111 MET B N 1
ATOM 2074 C CA . MET B 1 111 ? 8.344 -11.109 -6.297 1 96.5 111 MET B CA 1
ATOM 2075 C C . MET B 1 111 ? 9.008 -11.523 -7.605 1 96.5 111 MET B C 1
ATOM 2077 O O . MET B 1 111 ? 9.523 -10.68 -8.344 1 96.5 111 MET B O 1
ATOM 2081 N N . ASN B 1 112 ? 8.984 -12.734 -7.898 1 95.25 112 ASN B N 1
ATOM 2082 C CA . ASN B 1 112 ? 9.594 -13.258 -9.117 1 95.25 112 ASN B CA 1
ATOM 2083 C C . ASN B 1 112 ? 8.961 -12.641 -10.367 1 95.25 112 ASN B C 1
ATOM 2085 O O . ASN B 1 112 ? 9.656 -12.352 -11.344 1 95.25 112 ASN B O 1
ATOM 2089 N N . ARG B 1 113 ? 7.73 -12.453 -10.258 1 96.12 113 ARG B N 1
ATOM 2090 C CA . ARG B 1 113 ? 7.031 -11.875 -11.398 1 96.12 113 ARG B CA 1
ATOM 2091 C C . ARG B 1 113 ? 7.27 -10.375 -11.484 1 96.12 113 ARG B C 1
ATOM 2093 O O . ARG B 1 113 ? 7.453 -9.828 -12.57 1 96.12 113 ARG B O 1
ATOM 2100 N N . LEU B 1 114 ? 7.332 -9.688 -10.359 1 96.62 114 LEU B N 1
ATOM 2101 C CA . LEU B 1 114 ? 7.484 -8.242 -10.32 1 96.62 114 LEU B CA 1
ATOM 2102 C C . LEU B 1 114 ? 8.883 -7.832 -10.773 1 96.62 114 LEU B C 1
ATOM 2104 O O . LEU B 1 114 ? 9.055 -6.781 -11.398 1 96.62 114 LEU B O 1
ATOM 2108 N N . ILE B 1 115 ? 9.812 -8.695 -10.43 1 94.81 115 ILE B N 1
ATOM 2109 C CA . ILE B 1 115 ? 11.188 -8.352 -10.766 1 94.81 115 ILE B CA 1
ATOM 2110 C C . ILE B 1 115 ? 11.328 -8.18 -12.273 1 94.81 115 ILE B C 1
ATOM 2112 O O . ILE B 1 115 ? 12.078 -7.328 -12.742 1 94.81 115 ILE B O 1
ATOM 2116 N N . GLU B 1 116 ? 10.586 -8.969 -13.047 1 93.81 116 GLU B N 1
ATOM 2117 C CA . GLU B 1 116 ? 10.609 -8.922 -14.508 1 93.81 116 GLU B CA 1
ATOM 2118 C C . GLU B 1 116 ? 9.711 -7.812 -15.039 1 93.81 116 GLU B C 1
ATOM 2120 O O . GLU B 1 116 ? 10 -7.203 -16.062 1 93.81 116 GLU B O 1
ATOM 2125 N N . LEU B 1 117 ? 8.773 -7.535 -14.328 1 95.25 117 LEU B N 1
ATOM 2126 C CA . LEU B 1 117 ? 7.754 -6.594 -14.781 1 95.25 117 LEU B CA 1
ATOM 2127 C C . LEU B 1 117 ? 8.188 -5.156 -14.516 1 95.25 117 LEU B C 1
ATOM 2129 O O . LEU B 1 117 ? 8.102 -4.305 -15.406 1 95.25 117 LEU B O 1
ATOM 2133 N N . ASP B 1 118 ? 8.648 -4.859 -13.328 1 96.31 118 ASP B N 1
ATOM 2134 C CA . ASP B 1 118 ? 9 -3.516 -12.875 1 96.31 118 ASP B CA 1
ATOM 2135 C C . ASP B 1 118 ? 9.852 -3.568 -11.609 1 96.31 118 ASP B C 1
ATOM 2137 O O . ASP B 1 118 ? 9.359 -3.955 -10.547 1 96.31 118 ASP B O 1
ATOM 2141 N N . GLN B 1 119 ? 11 -3.076 -11.664 1 95.62 119 GLN B N 1
ATOM 2142 C CA . GLN B 1 119 ? 11.938 -3.223 -10.555 1 95.62 119 GLN B CA 1
ATOM 2143 C C . GLN B 1 119 ? 11.547 -2.332 -9.383 1 95.62 119 GLN B C 1
ATOM 2145 O O . GLN B 1 119 ? 11.789 -2.682 -8.227 1 95.62 119 GLN B O 1
ATOM 2150 N N . VAL B 1 120 ? 10.977 -1.195 -9.656 1 96.06 120 VAL B N 1
ATOM 2151 C CA . VAL B 1 120 ? 10.516 -0.321 -8.578 1 96.06 120 VAL B CA 1
ATOM 2152 C C . VAL B 1 120 ? 9.391 -1.006 -7.801 1 96.06 120 VAL B C 1
ATOM 2154 O O . VAL B 1 120 ? 9.422 -1.057 -6.57 1 96.06 120 VAL B O 1
ATOM 2157 N N . ALA B 1 121 ? 8.477 -1.549 -8.547 1 97.19 121 ALA B N 1
ATOM 2158 C CA . ALA B 1 121 ? 7.379 -2.283 -7.922 1 97.19 121 ALA B CA 1
ATOM 2159 C C . ALA B 1 121 ? 7.902 -3.473 -7.121 1 97.19 121 ALA B C 1
ATOM 2161 O O . ALA B 1 121 ? 7.387 -3.781 -6.047 1 97.19 121 ALA B O 1
ATOM 2162 N N . TYR B 1 122 ? 8.914 -4.113 -7.684 1 96.88 122 TYR B N 1
ATOM 2163 C CA . TYR B 1 122 ? 9.539 -5.227 -6.977 1 96.88 122 TYR B CA 1
ATOM 2164 C C . TYR B 1 122 ? 10.07 -4.781 -5.621 1 96.88 122 TYR B C 1
ATOM 2166 O O . TYR B 1 122 ? 9.812 -5.422 -4.602 1 96.88 122 TYR B O 1
ATOM 2174 N N . VAL B 1 123 ? 10.781 -3.688 -5.555 1 96.62 123 VAL B N 1
ATOM 2175 C CA . VAL B 1 123 ? 11.398 -3.209 -4.324 1 96.62 123 VAL B CA 1
ATOM 2176 C C . VAL B 1 123 ? 10.32 -2.832 -3.312 1 96.62 123 VAL B C 1
ATOM 2178 O O . VAL B 1 123 ? 10.453 -3.119 -2.121 1 96.62 123 VAL B O 1
ATOM 2181 N N . ARG B 1 124 ? 9.258 -2.18 -3.734 1 96.38 124 ARG B N 1
ATOM 2182 C CA . ARG B 1 124 ? 8.156 -1.797 -2.855 1 96.38 124 ARG B CA 1
ATOM 2183 C C . ARG B 1 124 ? 7.527 -3.023 -2.203 1 96.38 124 ARG B C 1
ATOM 2185 O O . ARG B 1 124 ? 7.266 -3.029 -0.999 1 96.38 124 ARG B O 1
ATOM 2192 N N . PHE B 1 125 ? 7.328 -4.062 -2.996 1 96.94 125 PHE B N 1
ATOM 2193 C CA . PHE B 1 125 ? 6.738 -5.285 -2.471 1 96.94 125 PHE B CA 1
ATOM 2194 C C . PHE B 1 125 ? 7.707 -5.996 -1.535 1 96.94 125 PHE B C 1
ATOM 2196 O O . PHE B 1 125 ? 7.328 -6.406 -0.435 1 96.94 125 PHE B O 1
ATOM 2203 N N . ALA B 1 126 ? 8.914 -6.152 -1.961 1 96.38 126 ALA B N 1
ATOM 2204 C CA . ALA B 1 126 ? 9.938 -6.859 -1.194 1 96.38 126 ALA B CA 1
ATOM 2205 C C . ALA B 1 126 ? 10.156 -6.207 0.167 1 96.38 126 ALA B C 1
ATOM 2207 O O . ALA B 1 126 ? 10.391 -6.895 1.163 1 96.38 126 ALA B O 1
ATOM 2208 N N . SER B 1 127 ? 10.031 -4.906 0.175 1 95.69 127 SER B N 1
ATOM 2209 C CA . SER B 1 127 ? 10.305 -4.172 1.406 1 95.69 127 SER B CA 1
ATOM 2210 C C . SER B 1 127 ? 9.234 -4.445 2.463 1 95.69 127 SER B C 1
ATOM 2212 O O . SER B 1 127 ? 9.461 -4.207 3.65 1 95.69 127 SER B O 1
ATOM 2214 N N . VAL B 1 128 ? 8.062 -4.91 2.055 1 93.19 128 VAL B N 1
ATOM 2215 C CA . VAL B 1 128 ? 7 -5.254 2.99 1 93.19 128 VAL B CA 1
ATOM 2216 C C . VAL B 1 128 ? 7.086 -6.734 3.354 1 93.19 128 VAL B C 1
ATOM 2218 O O . VAL B 1 128 ? 6.867 -7.109 4.508 1 93.19 128 VAL B O 1
ATOM 2221 N N . TYR B 1 129 ? 7.418 -7.496 2.369 1 89.12 129 TYR B N 1
ATOM 2222 C CA . TYR B 1 129 ? 7.301 -8.938 2.541 1 89.12 129 TYR B CA 1
ATOM 2223 C C . TYR B 1 129 ? 8.57 -9.523 3.146 1 89.12 129 TYR B C 1
ATOM 2225 O O . TYR B 1 129 ? 8.516 -10.484 3.918 1 89.12 129 TYR B O 1
ATOM 2233 N N . LYS B 1 130 ? 9.641 -8.969 2.734 1 89.81 130 LYS B N 1
ATOM 2234 C CA . LYS B 1 130 ? 10.914 -9.422 3.301 1 89.81 130 LYS B CA 1
ATOM 2235 C C . LYS B 1 130 ? 11.25 -8.648 4.574 1 89.81 130 LYS B C 1
ATOM 2237 O O . LYS B 1 130 ? 10.516 -7.746 4.973 1 89.81 130 LYS B O 1
ATOM 2242 N N . ASP B 1 131 ? 12.273 -9 5.215 1 84.31 131 ASP B N 1
ATOM 2243 C CA . ASP B 1 131 ? 12.711 -8.359 6.453 1 84.31 131 ASP B CA 1
ATOM 2244 C C . ASP B 1 131 ? 13.539 -7.113 6.164 1 84.31 131 ASP B C 1
ATOM 2246 O O . ASP B 1 131 ? 14.773 -7.176 6.145 1 84.31 131 ASP B O 1
ATOM 2250 N N . PHE B 1 132 ? 12.836 -6.02 5.895 1 89.69 132 PHE B N 1
ATOM 2251 C CA . PHE B 1 132 ? 13.508 -4.734 5.742 1 89.69 132 PHE B CA 1
ATOM 2252 C C . PHE B 1 132 ? 13.523 -3.971 7.059 1 89.69 132 PHE B C 1
ATOM 2254 O O . PHE B 1 132 ? 12.602 -3.201 7.348 1 89.69 132 PHE B O 1
ATOM 2261 N N . ASN B 1 133 ? 14.539 -4.16 7.828 1 88.31 133 ASN B N 1
ATOM 2262 C CA . ASN B 1 133 ? 14.594 -3.557 9.156 1 88.31 133 ASN B CA 1
ATOM 2263 C C . ASN B 1 133 ? 15.289 -2.197 9.125 1 88.31 133 ASN B C 1
ATOM 2265 O O . ASN B 1 133 ? 15.172 -1.415 10.07 1 88.31 133 ASN B O 1
ATOM 2269 N N . ASP B 1 134 ? 16.031 -1.985 8.055 1 91.69 134 ASP B N 1
ATOM 2270 C CA . ASP B 1 134 ? 16.703 -0.699 7.918 1 91.69 134 ASP B CA 1
ATOM 2271 C C . ASP B 1 134 ? 16.891 -0.323 6.449 1 91.69 134 ASP B C 1
ATOM 2273 O O . ASP B 1 134 ? 16.625 -1.135 5.559 1 91.69 134 ASP B O 1
ATOM 2277 N N . VAL B 1 135 ? 17.203 0.868 6.227 1 93.5 135 VAL B N 1
ATOM 2278 C CA . VAL B 1 135 ? 17.266 1.409 4.875 1 93.5 135 VAL B CA 1
ATOM 2279 C C . VAL B 1 135 ? 18.438 0.784 4.121 1 93.5 135 VAL B C 1
ATOM 2281 O O . VAL B 1 135 ? 18.438 0.737 2.889 1 93.5 135 VAL B O 1
ATOM 2284 N N . GLU B 1 136 ? 19.422 0.296 4.828 1 92.38 136 GLU B N 1
ATOM 2285 C CA . GLU B 1 136 ? 20.562 -0.349 4.184 1 92.38 136 GLU B CA 1
ATOM 2286 C C . GLU B 1 136 ? 20.141 -1.643 3.49 1 92.38 136 GLU B C 1
ATOM 2288 O O . GLU B 1 136 ? 20.734 -2.029 2.479 1 92.38 136 GLU B O 1
ATOM 2293 N N . THR B 1 137 ? 19.203 -2.211 4.043 1 93.25 137 THR B N 1
ATOM 2294 C CA . THR B 1 137 ? 18.688 -3.439 3.438 1 93.25 137 THR B CA 1
ATOM 2295 C C . THR B 1 137 ? 18.141 -3.168 2.039 1 93.25 137 THR B C 1
ATOM 2297 O O . THR B 1 137 ? 18.25 -4.016 1.149 1 93.25 137 THR B O 1
ATOM 2300 N N . PHE B 1 138 ? 17.547 -1.963 1.787 1 93.38 138 PHE B N 1
ATOM 2301 C CA . PHE B 1 138 ? 17.094 -1.568 0.457 1 93.38 138 PHE B CA 1
ATOM 2302 C C . PHE B 1 138 ? 18.25 -1.6 -0.535 1 93.38 138 PHE B C 1
ATOM 2304 O O . PHE B 1 138 ? 18.141 -2.18 -1.616 1 93.38 138 PHE B O 1
ATOM 2311 N N . ILE B 1 139 ? 19.266 -0.998 -0.08 1 92.44 139 ILE B N 1
ATOM 2312 C CA . ILE B 1 139 ? 20.422 -0.857 -0.962 1 92.44 139 ILE B CA 1
ATOM 2313 C C . ILE B 1 139 ? 20.969 -2.238 -1.324 1 92.44 139 ILE B C 1
ATOM 2315 O O . ILE B 1 139 ? 21.219 -2.525 -2.498 1 92.44 139 ILE B O 1
ATOM 2319 N N . ARG B 1 140 ? 21.047 -3.064 -0.365 1 92.81 140 ARG B N 1
ATOM 2320 C CA . ARG B 1 140 ? 21.562 -4.406 -0.588 1 92.81 140 ARG B CA 1
ATOM 2321 C C . ARG B 1 140 ? 20.672 -5.191 -1.543 1 92.81 140 ARG B C 1
ATOM 2323 O O . ARG B 1 140 ? 21.172 -5.859 -2.455 1 92.81 140 ARG B O 1
ATOM 2330 N N . GLU B 1 141 ? 19.438 -5.094 -1.264 1 92.62 141 GLU B N 1
ATOM 2331 C CA . GLU B 1 141 ? 18.484 -5.805 -2.115 1 92.62 141 GLU B CA 1
ATOM 2332 C C . GLU B 1 141 ? 18.562 -5.309 -3.557 1 92.62 141 GLU B C 1
ATOM 2334 O O . GLU B 1 141 ? 18.469 -6.102 -4.496 1 92.62 141 GLU B O 1
ATOM 2339 N N . ILE B 1 142 ? 18.719 -4.023 -3.727 1 93.06 142 ILE B N 1
ATOM 2340 C CA . ILE B 1 142 ? 18.766 -3.416 -5.051 1 93.06 142 ILE B CA 1
ATOM 2341 C C . ILE B 1 142 ? 20.047 -3.814 -5.762 1 93.06 142 ILE B C 1
ATOM 2343 O O . ILE B 1 142 ? 20.047 -4.094 -6.965 1 93.06 142 ILE B O 1
ATOM 2347 N N . GLU B 1 143 ? 21.109 -3.824 -5.047 1 92.19 143 GLU B N 1
ATOM 2348 C CA . GLU B 1 143 ? 22.391 -4.188 -5.617 1 92.19 143 GLU B CA 1
ATOM 2349 C C . GLU B 1 143 ? 22.391 -5.633 -6.113 1 92.19 143 GLU B C 1
ATOM 2351 O O . GLU B 1 143 ? 23.172 -5.988 -7 1 92.19 143 GLU B O 1
ATOM 2356 N N . ASN B 1 144 ? 21.5 -6.41 -5.555 1 90.75 144 ASN B N 1
ATOM 2357 C CA . ASN B 1 144 ? 21.453 -7.824 -5.902 1 90.75 144 ASN B CA 1
ATOM 2358 C C . ASN B 1 144 ? 20.453 -8.094 -7.02 1 90.75 144 ASN B C 1
ATOM 2360 O O . ASN B 1 144 ? 20.234 -9.242 -7.41 1 90.75 144 ASN B O 1
ATOM 2364 N N . LEU B 1 145 ? 19.797 -6.988 -7.523 1 91.62 145 LEU B N 1
ATOM 2365 C CA . LEU B 1 145 ? 18.844 -7.16 -8.602 1 91.62 145 LEU B CA 1
ATOM 2366 C C . LEU B 1 145 ? 19.547 -7.531 -9.906 1 91.62 145 LEU B C 1
ATOM 2368 O O . LEU B 1 145 ? 20.625 -7.016 -10.203 1 91.62 145 LEU B O 1
ATOM 2372 N N . PRO B 1 146 ? 18.922 -8.508 -10.555 1 79.62 146 PRO B N 1
ATOM 2373 C CA . PRO B 1 146 ? 19.484 -8.805 -11.867 1 79.62 146 PRO B CA 1
ATOM 2374 C C . PRO B 1 146 ? 19.328 -7.652 -12.859 1 79.62 146 PRO B C 1
ATOM 2376 O O . PRO B 1 146 ? 18.359 -6.887 -12.766 1 79.62 146 PRO B O 1
ATOM 2379 N N . ASN B 1 147 ? 20.203 -7.438 -13.828 1 66.94 147 ASN B N 1
ATOM 2380 C CA . ASN B 1 147 ? 20.156 -6.473 -14.922 1 66.94 147 ASN B CA 1
ATOM 2381 C C . ASN B 1 147 ? 19.969 -5.051 -14.406 1 66.94 147 ASN B C 1
ATOM 2383 O O . ASN B 1 147 ? 19.25 -4.258 -15.008 1 66.94 147 ASN B O 1
ATOM 2387 N N . ARG B 1 148 ? 20.188 -4.723 -13.117 1 61.44 148 ARG B N 1
ATOM 2388 C CA . ARG B 1 148 ? 20.094 -3.387 -12.531 1 61.44 148 ARG B CA 1
ATOM 2389 C C . ARG B 1 148 ? 20.547 -2.32 -13.523 1 61.44 148 ARG B C 1
ATOM 2391 O O . ARG B 1 148 ? 20 -1.215 -13.547 1 61.44 148 ARG B O 1
ATOM 2398 N N . HIS B 1 149 ? 21.578 -2.514 -14.211 1 48.25 149 HIS B N 1
ATOM 2399 C CA . HIS B 1 149 ? 22.188 -1.561 -15.133 1 48.25 149 HIS B CA 1
ATOM 2400 C C . HIS B 1 149 ? 21.594 -1.692 -16.531 1 48.25 149 HIS B C 1
ATOM 2402 O O . HIS B 1 149 ? 22.016 -0.991 -17.453 1 48.25 149 HIS B O 1
ATOM 2408 N N . ALA B 1 150 ? 20.656 -2.52 -16.672 1 38.5 150 ALA B N 1
ATOM 2409 C CA . ALA B 1 150 ? 20.328 -2.605 -18.094 1 38.5 150 ALA B CA 1
ATOM 2410 C C . ALA B 1 150 ? 19.391 -1.47 -18.516 1 38.5 150 ALA B C 1
ATOM 2412 O O . ALA B 1 150 ? 18.562 -1.018 -17.719 1 38.5 150 ALA B O 1
#

InterPro domains:
  IPR003796 Ribonucleotide reductase regulator NrdR-like [MF_00440] (1-150)
  IPR003796 Ribonucleotide reductase regulator NrdR-like [PTHR30455] (1-147)
  IPR003796 Ribonucleotide reductase regulator NrdR-like [TIGR00244] (1-145)
  IPR005144 ATP-cone domain [PF03477] (49-134)
  IPR005144 ATP-cone domain [PS51161] (48-137)
  IPR055173 Transcriptional repressor NrdR-like, N-terminal domain [PF22811] (1-41)

Nearest PDB structures (foldseek):
  7p3f-assembly1_C  TM=6.801E-01  e=1.902E-15  Streptomyces coelicolor A3(2)
  7p3q-assembly1_A  TM=6.797E-01  e=2.147E-14  Streptomyces coelicolor A3(2)
  7agj-assembly1_A  TM=6.543E-01  e=1.973E-03  Aquifex aeolicus VF5
  5tus-assembly2_B  TM=6.957E-01  e=3.792E-02  Homo sapiens
  3hne-assembly1_B  TM=7.125E-01  e=9.764E-02  Homo sapiens

Secondary structure (DSSP, 8-state):
-B-TTT--BEEEEEEEE-TTSSEEEEEEEETTT--EEEEEEE---PPPEEEPTTS-EEE--HHHHHHHHHHHTTTSS--HHHHHHHHHHHHHHHHHH-SEEEHHHHHHHHHHHHHHH-HHHHHHHHHHHS---SHHHHHHHHHTSTTTT-/-B-TTT--BEEEEEEEE-TTSSEEEEEEEETTT--EEEEEEE---PPPEEEPTTS-EEE--HHHHHHHHHHHTTTSS--HHHHHHHHHHHHHHHHHH-SEEEHHHHHHHHHHHHHHH-HHHHHHHHHHHS---SHHHHHHHHHTSTTTT-